Protein AF-A0A524G171-F1 (afdb_monomer_lite)

Radius of gyration: 18.16 Å; chains: 1; bounding box: 44×46×49 Å

Foldseek 3Di:
DKWWAFPPGWTKDFQAAEPDVVLVCLFAVRTDDMDDPDDLVVVVVVQCVPQPDQVRDLDHSVRSVCCNPDLDGMDTSDPDDPVPLNGQQVLVVQLQVCLQVVPLVSVLVQADQFAWEAEQVRDIDTGSVRVSVVSVVVCVVFVRKHDRFPHWYRDPSKIKTWDFIPGPPDVVRGTTKMWIFHDDPSHTNYIYIHDPDPVVCVVRVNDDPPPD

Structure (mmCIF, N/CA/C/O backbone):
data_AF-A0A524G171-F1
#
_entry.id   AF-A0A524G171-F1
#
loop_
_atom_site.group_PDB
_atom_site.id
_atom_site.type_symbol
_atom_site.label_atom_id
_atom_site.label_alt_id
_atom_site.label_comp_id
_atom_site.label_asym_id
_atom_site.label_entity_id
_atom_site.label_seq_id
_atom_site.pdbx_PDB_ins_code
_atom_site.Cartn_x
_atom_site.Cartn_y
_atom_site.Cartn_z
_atom_site.occupancy
_atom_site.B_iso_or_equiv
_atom_site.auth_seq_id
_atom_site.auth_comp_id
_atom_site.auth_asym_id
_atom_site.auth_atom_id
_atom_site.pdbx_PDB_model_num
ATOM 1 N N . MET A 1 1 ? -8.246 9.822 7.413 1.00 92.62 1 MET A N 1
ATOM 2 C CA . MET A 1 1 ? -8.083 8.448 7.932 1.00 92.62 1 MET A CA 1
ATOM 3 C C . MET A 1 1 ? -9.450 7.795 8.030 1.00 92.62 1 MET A C 1
ATOM 5 O O . MET A 1 1 ? -10.415 8.492 8.316 1.00 92.62 1 MET A O 1
ATOM 9 N N . TYR A 1 2 ? -9.543 6.499 7.752 1.00 95.88 2 TYR A N 1
ATOM 10 C CA . TYR A 1 2 ? -10.769 5.715 7.877 1.00 95.88 2 TYR A CA 1
ATOM 11 C C . TYR A 1 2 ? -10.734 4.850 9.133 1.00 95.88 2 TYR A C 1
ATOM 13 O O . TYR A 1 2 ? -9.698 4.256 9.432 1.00 95.88 2 TYR A O 1
ATOM 21 N N . VAL A 1 3 ? -11.877 4.746 9.812 1.00 96.06 3 VAL A N 1
ATOM 22 C CA . VAL A 1 3 ? -12.145 3.715 10.823 1.00 96.06 3 VAL A CA 1
ATOM 23 C C . VAL A 1 3 ? -12.973 2.633 10.144 1.00 96.06 3 VAL A C 1
ATOM 25 O O . VAL A 1 3 ? -14.106 2.895 9.741 1.00 96.06 3 VAL A O 1
ATOM 28 N N . ILE A 1 4 ? -12.408 1.444 9.959 1.00 95.00 4 ILE A N 1
ATOM 29 C CA . ILE A 1 4 ? -13.021 0.351 9.200 1.00 95.00 4 ILE A CA 1
ATOM 30 C C . ILE A 1 4 ? -13.401 -0.767 10.164 1.00 95.00 4 ILE A C 1
ATOM 32 O O . ILE A 1 4 ? -12.548 -1.316 10.856 1.00 95.00 4 ILE A O 1
ATOM 36 N N . TYR A 1 5 ? -14.679 -1.131 10.160 1.00 93.44 5 TYR A N 1
ATOM 37 C CA . TYR A 1 5 ? -15.214 -2.246 10.928 1.00 93.44 5 TYR A CA 1
ATOM 38 C C . TYR A 1 5 ? -15.320 -3.485 10.046 1.00 93.44 5 TYR A C 1
ATOM 40 O O . TYR A 1 5 ? -15.919 -3.457 8.962 1.00 93.44 5 TYR A O 1
ATOM 48 N N . LEU A 1 6 ? -14.759 -4.590 10.532 1.00 91.75 6 LEU A N 1
ATOM 49 C CA . LEU A 1 6 ? -14.754 -5.877 9.851 1.00 91.75 6 LEU A CA 1
ATOM 50 C C . LEU A 1 6 ? -15.637 -6.899 10.579 1.00 91.75 6 LEU A C 1
ATOM 52 O O . LEU A 1 6 ? -15.843 -6.842 11.795 1.00 91.75 6 LEU A O 1
ATOM 56 N N . ARG A 1 7 ? -16.132 -7.901 9.841 1.00 88.81 7 ARG A N 1
ATOM 57 C CA . ARG A 1 7 ? -16.851 -9.036 10.439 1.00 88.81 7 ARG A CA 1
ATOM 58 C C . ARG A 1 7 ? -15.943 -9.751 11.429 1.00 88.81 7 ARG A C 1
ATOM 60 O O . ARG A 1 7 ? -14.824 -10.123 11.078 1.00 88.81 7 ARG A O 1
ATOM 67 N N . GLY A 1 8 ? -16.472 -9.980 12.629 1.00 82.88 8 GLY A N 1
ATOM 68 C CA . GLY A 1 8 ? -15.730 -10.534 13.764 1.00 82.88 8 GLY A CA 1
ATOM 69 C C . GLY A 1 8 ? -15.419 -9.511 14.858 1.00 82.88 8 GLY A C 1
ATOM 70 O O . GLY A 1 8 ? -14.959 -9.918 15.915 1.00 82.88 8 GLY A O 1
ATOM 71 N N . GLY A 1 9 ? -15.721 -8.224 14.636 1.00 82.75 9 GLY A N 1
ATOM 72 C CA . GLY A 1 9 ? -15.550 -7.161 15.634 1.00 82.75 9 GLY A CA 1
ATOM 73 C C . GLY A 1 9 ? -14.219 -6.414 15.541 1.00 82.75 9 GLY A C 1
ATOM 74 O O . GLY A 1 9 ? -14.030 -5.455 16.279 1.00 82.75 9 GLY A O 1
ATOM 75 N N . SER A 1 10 ? -13.328 -6.812 14.628 1.00 86.69 10 SER A N 1
ATOM 76 C CA . SER A 1 10 ? -12.041 -6.146 14.427 1.00 86.69 10 SER A CA 1
ATOM 77 C C . SER A 1 10 ? -12.197 -4.753 13.824 1.00 86.69 10 SER A C 1
ATOM 79 O O . SER A 1 10 ? -13.015 -4.538 12.919 1.00 86.69 10 SER A O 1
ATOM 81 N N . ILE A 1 11 ? -11.344 -3.837 14.279 1.00 90.69 11 ILE A N 1
ATOM 82 C CA . ILE A 1 11 ? -11.269 -2.456 13.793 1.00 90.69 11 ILE A CA 1
ATOM 83 C C . ILE A 1 11 ? -9.909 -2.221 13.140 1.00 90.69 11 ILE A C 1
ATOM 85 O O . ILE A 1 11 ? -8.870 -2.634 13.658 1.00 90.69 11 ILE A O 1
ATOM 89 N N . VAL A 1 12 ? -9.912 -1.540 11.995 1.00 92.12 12 VAL A N 1
ATOM 90 C CA . VAL A 1 12 ? -8.702 -1.124 11.280 1.00 92.12 12 VAL A CA 1
ATOM 91 C C . VAL A 1 12 ? -8.712 0.385 11.107 1.00 92.12 12 VAL A C 1
ATOM 93 O O . VAL A 1 12 ? -9.712 0.955 10.669 1.00 92.12 12 VAL A O 1
ATOM 96 N N . LEU A 1 13 ? -7.587 1.031 11.411 1.00 93.69 13 LEU A N 1
ATOM 97 C CA . LEU A 1 13 ? -7.360 2.422 11.038 1.00 93.69 13 LEU A CA 1
ATOM 98 C C . LEU A 1 13 ? -6.527 2.460 9.761 1.00 93.69 13 LEU A C 1
ATOM 100 O O . LEU A 1 13 ? -5.443 1.884 9.702 1.00 93.69 13 LEU A O 1
ATOM 104 N N . SER A 1 14 ? -7.034 3.127 8.727 1.00 94.12 14 SER A N 1
ATOM 105 C CA . SER A 1 14 ? -6.392 3.149 7.410 1.00 94.12 14 SER A CA 1
ATOM 106 C C . SER A 1 14 ? -6.205 4.571 6.888 1.00 94.12 14 SER A C 1
ATOM 108 O O . SER A 1 14 ? -7.134 5.384 6.864 1.00 94.12 14 SER A O 1
ATOM 110 N N . LYS A 1 15 ? -4.984 4.877 6.445 1.00 94.38 15 LYS A N 1
ATOM 111 C CA . LYS A 1 15 ? -4.639 6.066 5.652 1.00 94.38 15 LYS A CA 1
ATOM 112 C C . LYS A 1 15 ? -4.597 5.765 4.152 1.00 94.38 15 LYS A C 1
ATOM 114 O O . LYS A 1 15 ? -4.340 6.681 3.372 1.00 94.38 15 LYS A O 1
ATOM 119 N N . VAL A 1 16 ? -4.881 4.523 3.745 1.00 94.94 16 VAL A N 1
ATOM 120 C CA . VAL A 1 16 ? -5.131 4.192 2.338 1.00 94.94 16 VAL A CA 1
ATOM 121 C C . VAL A 1 16 ? -6.297 5.041 1.844 1.00 94.94 16 VAL A C 1
ATOM 123 O O . VAL A 1 16 ? -7.301 5.226 2.539 1.00 94.94 16 VAL A O 1
ATOM 126 N N . ARG A 1 17 ? -6.153 5.591 0.642 1.00 94.44 17 ARG A N 1
ATOM 127 C CA . ARG A 1 17 ? -7.226 6.347 0.003 1.00 94.44 17 ARG A CA 1
ATOM 128 C C . ARG A 1 17 ? -8.124 5.393 -0.767 1.00 94.44 17 ARG A C 1
ATOM 130 O O . ARG A 1 17 ? -7.675 4.682 -1.661 1.00 94.44 17 ARG A O 1
ATOM 137 N N . TYR A 1 18 ? -9.398 5.418 -0.417 1.00 94.25 18 TYR A N 1
ATOM 138 C CA . TYR A 1 18 ? -10.455 4.685 -1.096 1.00 94.25 18 TYR A CA 1
ATOM 139 C C . TYR A 1 18 ? -11.331 5.686 -1.836 1.00 94.25 18 TYR A C 1
ATOM 141 O O . TYR A 1 18 ? -11.636 6.749 -1.288 1.00 94.25 18 TYR A O 1
ATOM 149 N N . ILE A 1 19 ? -11.703 5.361 -3.074 1.00 90.50 19 ILE A N 1
ATOM 150 C CA . ILE A 1 19 ? -12.591 6.209 -3.880 1.00 90.50 19 ILE A CA 1
ATOM 151 C C . ILE A 1 19 ? -14.041 6.155 -3.378 1.00 90.50 19 ILE A C 1
ATOM 153 O O . ILE A 1 19 ? -14.750 7.155 -3.417 1.00 90.50 19 ILE A O 1
ATOM 157 N N . ASP A 1 20 ? -14.454 5.000 -2.863 1.00 92.88 20 ASP A N 1
ATOM 158 C CA . ASP A 1 20 ? -15.767 4.728 -2.295 1.00 92.88 20 ASP A CA 1
ATOM 159 C C . ASP A 1 20 ? -15.691 3.535 -1.321 1.00 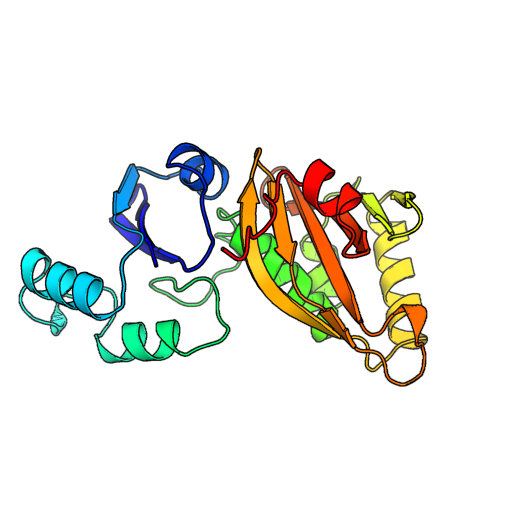92.88 20 ASP A C 1
ATOM 161 O O . ASP A 1 20 ? -14.618 2.992 -1.035 1.00 92.88 20 ASP A O 1
ATOM 165 N N . TRP A 1 21 ? -16.838 3.129 -0.776 1.00 94.38 21 TRP A N 1
ATOM 166 C CA . TRP A 1 21 ? -16.911 1.994 0.143 1.00 94.38 21 TRP A CA 1
ATOM 167 C C . TRP A 1 21 ? -16.656 0.652 -0.560 1.00 94.38 21 TRP A C 1
ATOM 169 O O . TRP A 1 21 ? -16.178 -0.284 0.083 1.00 94.38 21 TRP A O 1
ATOM 179 N N . GLN A 1 22 ? -16.923 0.545 -1.867 1.00 94.06 22 GLN A N 1
ATOM 180 C CA . GLN A 1 22 ? -16.626 -0.658 -2.643 1.00 94.06 22 GLN A CA 1
ATOM 181 C C . GLN A 1 22 ? -15.118 -0.894 -2.720 1.00 94.06 22 GLN A C 1
ATOM 183 O O . GLN A 1 22 ? -14.679 -2.027 -2.556 1.00 94.06 22 GLN A O 1
ATOM 188 N N . ALA A 1 23 ? -14.312 0.159 -2.857 1.00 94.06 23 ALA A N 1
ATOM 189 C CA . ALA A 1 23 ? -12.858 0.038 -2.794 1.00 94.06 23 ALA A CA 1
ATOM 190 C C . ALA A 1 23 ? -12.360 -0.451 -1.419 1.00 94.06 23 ALA A C 1
ATOM 192 O O . ALA A 1 23 ? -11.356 -1.160 -1.346 1.00 94.06 23 ALA A O 1
ATOM 193 N N . ILE A 1 24 ? -13.057 -0.116 -0.325 1.00 94.75 24 ILE A N 1
ATOM 194 C CA . ILE A 1 24 ? -12.752 -0.674 1.004 1.00 94.75 24 ILE A CA 1
ATOM 195 C C . ILE A 1 24 ? -13.096 -2.163 1.038 1.00 94.75 24 ILE A C 1
ATOM 197 O O . ILE A 1 24 ? -12.319 -2.957 1.559 1.00 94.75 24 ILE A O 1
ATOM 201 N N . GLN A 1 25 ? -14.233 -2.557 0.464 1.00 92.44 25 GLN A N 1
ATOM 202 C CA . GLN A 1 25 ? -14.619 -3.964 0.362 1.00 92.44 25 GLN A CA 1
ATOM 203 C C . GLN A 1 25 ? -13.660 -4.773 -0.527 1.00 92.44 25 GLN A C 1
ATOM 205 O O . GLN A 1 25 ? -13.363 -5.924 -0.212 1.00 92.44 25 GLN A O 1
ATOM 210 N N . ASP A 1 26 ? -13.152 -4.175 -1.604 1.00 91.62 26 ASP A N 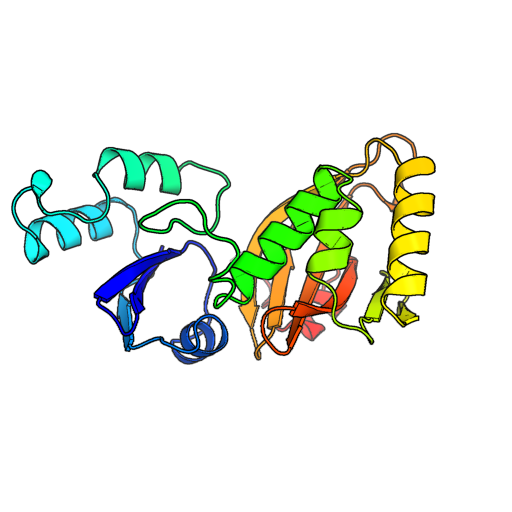1
ATOM 211 C CA . ASP A 1 26 ? -12.141 -4.782 -2.470 1.00 91.62 26 ASP A CA 1
ATOM 212 C C . ASP A 1 26 ? -10.838 -5.053 -1.724 1.00 91.62 26 ASP A C 1
ATOM 214 O O . ASP A 1 26 ? -10.148 -6.027 -2.034 1.00 91.62 26 ASP A O 1
ATOM 218 N N . ASP A 1 27 ? -10.476 -4.167 -0.796 1.00 92.69 27 ASP A N 1
ATOM 219 C CA . ASP A 1 27 ? -9.307 -4.320 0.057 1.00 92.69 27 ASP A CA 1
ATOM 220 C C . ASP A 1 27 ? -9.571 -5.345 1.158 1.00 92.69 27 ASP A C 1
ATOM 222 O O . ASP A 1 27 ? -8.772 -6.251 1.337 1.00 92.69 27 ASP A O 1
ATOM 226 N N . TYR A 1 28 ? -10.714 -5.256 1.841 1.00 91.25 28 TYR A N 1
ATOM 227 C CA . TYR A 1 28 ? -11.103 -6.126 2.947 1.00 91.25 28 TYR A CA 1
ATOM 228 C C . TYR A 1 28 ? -12.353 -6.945 2.605 1.00 91.25 28 TYR A C 1
ATOM 230 O O . TYR A 1 28 ? -13.485 -6.500 2.797 1.00 91.25 28 TYR A O 1
ATOM 238 N N . ASN A 1 29 ? -12.167 -8.215 2.234 1.00 87.88 29 ASN A N 1
ATOM 239 C CA . ASN A 1 29 ? -13.276 -9.124 1.897 1.00 87.88 29 ASN A CA 1
ATOM 240 C C . ASN A 1 29 ? -14.340 -9.279 3.008 1.00 87.88 29 ASN A C 1
ATOM 242 O O . ASN A 1 29 ? -15.477 -9.665 2.740 1.00 87.88 29 ASN A O 1
ATOM 246 N N . ASN A 1 30 ? -13.980 -9.025 4.270 1.00 89.12 30 ASN A N 1
ATOM 247 C CA . ASN A 1 30 ? -14.870 -9.086 5.431 1.00 89.12 30 ASN A CA 1
ATOM 248 C C . ASN A 1 30 ? -15.344 -7.704 5.917 1.00 89.12 30 ASN A C 1
ATOM 250 O O . ASN A 1 30 ? -15.761 -7.588 7.070 1.00 89.12 30 ASN A O 1
ATOM 254 N N . TYR A 1 31 ? -15.293 -6.682 5.065 1.00 93.56 31 TYR A N 1
ATOM 255 C CA . TYR A 1 31 ? -15.821 -5.345 5.330 1.00 93.56 31 TYR A CA 1
ATOM 256 C C . TYR A 1 31 ? -17.286 -5.363 5.812 1.00 93.56 31 TYR A C 1
ATOM 258 O O . TYR A 1 31 ? -18.115 -6.127 5.306 1.00 93.56 31 TYR A O 1
ATOM 266 N N . MET A 1 32 ? -17.604 -4.524 6.805 1.00 94.88 32 MET A N 1
ATOM 267 C CA . MET A 1 32 ? -18.977 -4.281 7.274 1.00 94.88 32 MET A CA 1
ATOM 268 C C . MET A 1 32 ? -19.412 -2.835 7.075 1.00 94.88 32 MET A C 1
ATOM 270 O O . MET A 1 32 ? -20.475 -2.588 6.515 1.00 94.88 32 MET A O 1
ATOM 274 N N . THR A 1 33 ? -18.629 -1.897 7.602 1.00 96.38 33 THR A N 1
ATOM 275 C CA . THR A 1 33 ? -18.894 -0.462 7.513 1.00 96.38 33 THR A CA 1
ATOM 276 C C . THR A 1 33 ? -17.603 0.308 7.761 1.00 96.38 33 THR A C 1
ATOM 278 O O . THR A 1 33 ? -16.617 -0.241 8.259 1.00 96.38 33 THR A O 1
ATOM 281 N N . SER A 1 34 ? -17.599 1.586 7.417 1.00 96.44 34 SER A N 1
ATOM 282 C CA . SER A 1 34 ? -16.482 2.485 7.671 1.00 96.44 34 SER A CA 1
ATOM 283 C C . SER A 1 34 ? -16.966 3.896 7.929 1.00 96.44 34 SER A C 1
ATOM 285 O O . SER A 1 34 ? -17.988 4.317 7.389 1.00 96.44 34 SER A O 1
ATOM 287 N N . PHE A 1 35 ? -16.161 4.643 8.669 1.00 95.81 35 PHE A N 1
ATOM 288 C CA . PHE A 1 35 ? -16.345 6.067 8.882 1.00 95.81 35 PHE A CA 1
ATOM 289 C C . PHE A 1 35 ? -15.120 6.854 8.418 1.00 95.81 35 PHE A C 1
ATOM 291 O O . PHE A 1 35 ? -14.001 6.329 8.410 1.00 95.81 35 PHE A O 1
ATOM 298 N N . GLY A 1 36 ? -15.340 8.111 8.033 1.00 93.56 36 GLY A N 1
ATOM 299 C CA . GLY A 1 36 ? -14.323 8.984 7.456 1.00 93.56 36 GLY A CA 1
ATOM 300 C C . GLY A 1 36 ? -14.457 9.186 5.938 1.00 93.56 36 GLY A C 1
ATOM 301 O O . GLY A 1 36 ? -15.471 8.802 5.353 1.00 93.56 36 GLY A O 1
ATOM 302 N N . PRO A 1 37 ? -13.451 9.807 5.297 1.00 93.56 37 PRO A N 1
ATOM 303 C CA . PRO A 1 37 ? -12.144 10.124 5.864 1.00 93.56 37 PRO A CA 1
ATOM 304 C C . PRO A 1 37 ? -12.221 11.275 6.875 1.00 93.56 37 PRO A C 1
ATOM 306 O O . PRO A 1 37 ? -12.790 12.322 6.593 1.00 93.56 37 PRO A O 1
ATOM 309 N N . TRP A 1 38 ? -11.608 11.078 8.038 1.00 95.81 38 TRP A N 1
ATOM 310 C CA . TRP A 1 38 ? -11.576 12.041 9.140 1.00 95.81 38 TRP A CA 1
ATOM 311 C C . TRP A 1 38 ? -10.150 12.429 9.522 1.00 95.81 38 TRP A C 1
ATOM 313 O O . TRP A 1 38 ? -9.195 11.700 9.206 1.00 95.81 38 TRP A O 1
ATOM 323 N N . ASP A 1 39 ? -10.005 13.578 10.177 1.00 95.88 39 ASP A N 1
ATOM 324 C CA . ASP A 1 39 ? -8.755 13.952 10.829 1.00 95.88 39 ASP A CA 1
ATOM 325 C C . ASP A 1 39 ? -8.603 13.258 12.197 1.00 95.88 39 ASP A C 1
ATOM 327 O O . ASP A 1 39 ? -9.425 12.434 12.607 1.00 95.88 39 ASP A O 1
ATOM 331 N N . VAL A 1 40 ? -7.489 13.524 12.885 1.00 95.81 40 VAL A N 1
ATOM 332 C CA . VAL A 1 40 ? -7.212 12.902 14.186 1.00 95.81 40 VAL A CA 1
ATOM 333 C C . VAL A 1 40 ? -8.184 13.368 15.275 1.00 95.81 40 VAL A C 1
ATOM 335 O O . VAL A 1 40 ? -8.496 12.585 16.162 1.00 95.81 40 VAL A O 1
ATOM 338 N N . GLY A 1 41 ? -8.665 14.613 15.227 1.00 96.75 41 GLY A N 1
ATOM 339 C CA . GLY A 1 41 ? -9.585 15.160 16.222 1.00 96.75 41 GLY A CA 1
ATOM 340 C C . GLY A 1 41 ? -10.957 14.503 16.134 1.00 96.75 41 GLY A C 1
ATOM 341 O O . GLY A 1 41 ? -11.464 14.016 17.142 1.00 96.75 41 GLY A O 1
ATOM 342 N N . ASP A 1 42 ? -11.494 14.404 14.920 1.00 97.12 42 ASP A N 1
ATOM 343 C CA . ASP A 1 42 ? -12.774 13.745 14.642 1.00 97.12 42 ASP A CA 1
ATOM 344 C C . ASP A 1 42 ? -12.770 12.270 15.081 1.00 97.12 42 ASP A C 1
ATOM 346 O O . ASP A 1 42 ? -13.732 11.783 15.676 1.00 97.12 42 ASP A O 1
ATOM 350 N N . ILE A 1 43 ? -11.667 11.548 14.844 1.00 95.44 43 ILE A N 1
ATOM 351 C CA . ILE A 1 43 ? -11.548 10.137 15.247 1.00 95.44 43 ILE A CA 1
ATOM 352 C C . ILE A 1 43 ? -11.480 9.991 16.764 1.00 95.44 43 ILE A C 1
ATOM 354 O O . ILE A 1 43 ? -12.120 9.097 17.309 1.00 95.44 43 ILE A O 1
ATOM 358 N N . LEU A 1 44 ? -10.739 10.858 17.454 1.00 96.62 44 LEU A N 1
ATOM 359 C CA . LEU A 1 44 ? -10.680 10.815 18.915 1.00 96.62 44 LEU A CA 1
ATOM 360 C C . LEU A 1 44 ? -12.045 11.134 19.535 1.00 96.62 44 LEU A C 1
ATOM 362 O O . LEU A 1 44 ? -12.483 10.395 20.410 1.00 96.62 44 LEU A O 1
ATOM 366 N N . SER A 1 45 ? -12.752 12.144 19.015 1.00 96.94 45 SER A N 1
ATOM 367 C CA . SER A 1 45 ? -14.124 12.454 19.440 1.00 96.94 45 SER A CA 1
ATOM 368 C C . SER A 1 45 ? -15.063 11.266 19.222 1.00 96.94 45 SER A C 1
ATOM 370 O O . SER A 1 45 ? -15.848 10.933 20.103 1.00 96.94 45 SER A O 1
ATOM 372 N N . TYR A 1 46 ? -14.961 10.586 18.075 1.00 96.00 46 TYR A N 1
ATOM 373 C CA . TYR A 1 46 ? -15.753 9.388 17.798 1.00 96.00 46 TYR A CA 1
ATOM 374 C C . TYR A 1 46 ? -15.470 8.254 18.797 1.00 96.00 46 TYR A C 1
ATOM 376 O O . TYR A 1 46 ? -16.405 7.618 19.281 1.00 96.00 46 TYR A O 1
ATOM 384 N N . PHE A 1 47 ? -14.200 7.999 19.129 1.00 95.12 47 PHE A N 1
ATOM 385 C CA . PHE A 1 47 ? -13.840 6.954 20.091 1.00 95.12 47 PHE A CA 1
ATOM 386 C C . PHE A 1 47 ? -14.297 7.300 21.522 1.00 95.12 47 PHE A C 1
ATOM 388 O O . PHE A 1 47 ? -14.800 6.419 22.220 1.00 95.12 47 PHE A O 1
ATOM 395 N N . GLU A 1 48 ? -14.197 8.567 21.940 1.00 96.12 48 GLU A N 1
ATOM 396 C CA . GLU A 1 48 ? -14.754 9.061 23.212 1.00 96.12 48 GLU A CA 1
ATOM 397 C C . GLU A 1 48 ? -16.272 8.847 23.277 1.00 96.12 48 GLU A C 1
ATOM 399 O O . GLU A 1 48 ? -16.797 8.349 24.276 1.00 96.12 48 GLU A O 1
ATOM 404 N N . ASP A 1 49 ? -16.989 9.154 22.197 1.00 96.25 49 ASP A N 1
ATOM 405 C CA . ASP A 1 49 ? -18.441 9.009 22.151 1.00 96.25 49 ASP A CA 1
ATOM 406 C C . ASP A 1 49 ? -18.896 7.543 22.127 1.00 96.25 49 ASP A C 1
ATOM 408 O O . ASP A 1 49 ? -19.843 7.194 22.841 1.00 96.25 49 ASP A O 1
ATOM 412 N N . GLU A 1 50 ? -18.238 6.682 21.352 1.00 94.75 50 GLU A N 1
ATOM 413 C CA . GLU A 1 50 ? -18.634 5.278 21.178 1.00 94.75 50 GLU A CA 1
ATOM 414 C C . GLU A 1 50 ? -18.229 4.408 22.379 1.00 94.75 50 GLU A C 1
ATOM 416 O O . GLU A 1 50 ? -19.037 3.638 22.900 1.00 94.75 50 GLU A O 1
ATOM 421 N N . TYR A 1 51 ? -16.991 4.551 22.861 1.00 92.62 51 TYR A N 1
ATOM 422 C CA . TYR A 1 51 ? -16.399 3.647 23.855 1.00 92.62 51 TYR A CA 1
ATOM 423 C C . TYR A 1 51 ? -16.346 4.236 25.273 1.00 92.62 51 TYR A C 1
ATOM 425 O O . TYR A 1 51 ? -16.167 3.496 26.246 1.00 92.62 51 TYR A O 1
ATOM 433 N N . LYS A 1 52 ? -16.582 5.547 25.414 1.00 92.94 52 LYS A N 1
ATOM 434 C CA . LYS A 1 52 ? -16.526 6.307 26.673 1.00 92.94 52 LYS A CA 1
ATOM 435 C C . LYS A 1 52 ? -15.110 6.397 27.238 1.00 92.94 52 LYS A C 1
ATOM 437 O O . LYS A 1 52 ? -14.366 7.304 26.886 1.00 92.94 52 LYS A O 1
ATOM 442 N N . GLU A 1 53 ? -14.726 5.468 28.102 1.00 93.25 53 GLU A N 1
ATOM 443 C CA . GLU A 1 53 ? -13.442 5.500 28.809 1.00 93.25 53 GLU A CA 1
ATOM 444 C C . GLU A 1 53 ? -12.310 4.963 27.925 1.00 93.25 53 GLU A C 1
ATOM 446 O O . GLU A 1 53 ? -12.446 3.887 27.360 1.00 93.25 53 GLU A O 1
ATOM 451 N N . GLU A 1 54 ? -11.146 5.619 27.870 1.00 92.50 54 GLU A N 1
ATOM 452 C CA . GLU A 1 54 ? -10.033 5.190 26.993 1.00 92.50 54 GLU A CA 1
ATOM 453 C C . GLU A 1 54 ? -9.592 3.731 27.225 1.00 92.50 54 GLU A C 1
ATOM 455 O O . GLU A 1 54 ? -9.180 3.035 26.302 1.00 92.50 54 GLU A O 1
ATOM 460 N N . SER A 1 55 ? -9.740 3.220 28.451 1.00 92.44 55 SER A N 1
ATOM 461 C CA . SER A 1 55 ? -9.437 1.820 28.787 1.00 92.44 55 SER A CA 1
ATOM 462 C C . SER A 1 55 ? -10.263 0.773 28.023 1.00 92.44 55 SER A C 1
ATOM 464 O O . SER A 1 55 ? -9.891 -0.400 28.020 1.00 92.44 55 SER A O 1
ATOM 466 N N . THR A 1 56 ? -11.379 1.168 27.403 1.00 91.56 56 THR A N 1
ATOM 467 C CA . THR A 1 56 ? -12.230 0.295 26.579 1.00 91.56 56 THR A CA 1
ATOM 468 C C . THR A 1 56 ? -11.933 0.430 25.085 1.00 91.56 56 THR A C 1
ATOM 470 O O . THR A 1 56 ? -12.495 -0.318 24.283 1.00 91.56 56 THR A O 1
ATOM 473 N N . TRP A 1 57 ? -11.067 1.369 24.692 1.00 92.56 57 TRP A N 1
ATOM 474 C CA . TRP A 1 57 ? -10.740 1.609 23.293 1.00 92.56 57 TRP A CA 1
ATOM 475 C C . TRP A 1 57 ? -9.849 0.495 22.750 1.00 92.56 57 TRP A C 1
ATOM 477 O O . TRP A 1 57 ? -8.946 0.003 23.427 1.00 92.56 57 TRP A O 1
ATOM 487 N N . VAL A 1 58 ? -10.053 0.148 21.478 1.00 89.94 58 VAL A N 1
ATOM 488 C CA . VAL A 1 58 ? -9.181 -0.798 20.757 1.00 89.94 58 VAL A CA 1
ATOM 489 C C . VAL A 1 58 ? -7.790 -0.203 20.496 1.00 89.94 58 VAL A C 1
ATOM 491 O O . VAL A 1 58 ? -6.801 -0.930 20.457 1.00 89.94 58 VAL A O 1
ATOM 494 N N . PHE A 1 59 ? -7.706 1.120 20.353 1.00 91.25 59 PHE A N 1
ATOM 495 C CA . PHE A 1 59 ? -6.459 1.865 20.198 1.00 91.25 59 PHE A CA 1
ATOM 496 C C . PHE A 1 59 ? -6.449 3.013 21.191 1.00 91.25 59 PHE A C 1
ATOM 498 O O . PHE A 1 59 ? -7.438 3.730 21.282 1.00 91.25 59 PHE A O 1
ATOM 505 N N . THR A 1 60 ? -5.341 3.238 21.889 1.00 93.69 60 THR A N 1
ATOM 506 C CA . THR A 1 60 ? -5.214 4.425 22.741 1.00 93.69 60 THR A CA 1
ATOM 507 C C . THR A 1 60 ? -5.124 5.689 21.892 1.00 93.69 60 THR A C 1
ATOM 509 O O . THR A 1 60 ? -4.651 5.669 20.750 1.00 93.69 60 THR A O 1
ATOM 512 N N . SER A 1 61 ? -5.502 6.828 22.466 1.00 95.44 61 SER A N 1
ATOM 513 C CA . SER A 1 61 ? -5.344 8.138 21.832 1.00 95.44 61 SER A CA 1
ATOM 514 C C . SER A 1 61 ? -3.893 8.394 21.397 1.00 95.44 61 SER A C 1
ATOM 516 O O . SER A 1 61 ? -3.648 8.930 20.313 1.00 95.44 61 SER A O 1
ATOM 518 N N . GLY A 1 62 ? -2.921 7.945 22.200 1.00 94.44 62 GLY A N 1
ATOM 519 C CA . GLY A 1 62 ? -1.496 7.993 21.876 1.00 94.44 62 GLY A CA 1
ATOM 520 C C . GLY A 1 62 ? -1.145 7.183 20.627 1.00 94.44 62 GLY A C 1
ATOM 521 O O . GLY A 1 62 ? -0.491 7.711 19.731 1.00 94.44 62 GLY A O 1
ATOM 522 N N . GLN A 1 63 ? -1.629 5.940 20.517 1.00 93.12 63 GLN A N 1
ATOM 523 C CA . GLN A 1 63 ? -1.403 5.097 19.335 1.00 93.12 63 GLN A CA 1
ATOM 524 C C . GLN A 1 63 ? -1.990 5.723 18.065 1.00 93.12 63 GLN A C 1
ATOM 526 O O . GLN A 1 63 ? -1.325 5.736 17.030 1.00 93.12 63 GLN A O 1
ATOM 531 N N . ILE A 1 64 ? -3.201 6.282 18.148 1.00 94.56 64 ILE A N 1
ATOM 532 C CA . ILE A 1 64 ? -3.866 6.942 17.016 1.00 94.56 64 ILE A CA 1
ATOM 533 C C . ILE A 1 64 ? -3.053 8.157 16.550 1.00 94.56 64 ILE A C 1
ATOM 535 O O . ILE A 1 64 ? -2.817 8.319 15.351 1.00 94.56 64 ILE A O 1
ATOM 539 N N . ARG A 1 65 ? -2.576 8.995 17.481 1.00 95.44 65 ARG A N 1
ATOM 540 C CA . ARG A 1 65 ? -1.739 10.164 17.159 1.00 95.44 65 ARG A CA 1
ATOM 541 C C . ARG A 1 65 ? -0.413 9.754 16.525 1.00 95.44 65 ARG A C 1
ATOM 543 O O . ARG A 1 65 ? -0.083 10.246 15.451 1.00 95.44 65 ARG A O 1
ATOM 550 N N . THR A 1 66 ? 0.294 8.799 17.131 1.00 93.81 66 THR A N 1
ATOM 551 C CA . THR A 1 66 ? 1.549 8.274 16.577 1.00 93.81 66 THR A CA 1
ATOM 552 C C . THR A 1 66 ? 1.343 7.693 15.180 1.00 93.81 66 THR A C 1
ATOM 554 O O . THR A 1 66 ? 2.135 7.962 14.281 1.00 93.81 66 THR A O 1
ATOM 557 N N . PHE A 1 67 ? 0.259 6.948 14.953 1.00 93.38 67 PHE A N 1
ATOM 558 C CA . PHE A 1 67 ? -0.060 6.421 13.629 1.00 93.38 67 PHE A CA 1
ATOM 559 C C . PHE A 1 67 ? -0.313 7.531 12.604 1.00 93.38 67 PHE A C 1
ATOM 561 O O . PHE A 1 67 ? 0.207 7.466 11.486 1.00 93.38 67 PHE A O 1
ATOM 568 N N . MET A 1 68 ? -1.058 8.572 12.978 1.00 92.69 68 MET A N 1
ATOM 569 C CA . MET A 1 68 ? -1.336 9.706 12.096 1.00 92.69 68 MET A CA 1
ATOM 570 C C . MET A 1 68 ? -0.072 10.448 11.661 1.00 92.69 68 MET A C 1
ATOM 572 O O . MET A 1 68 ? 0.017 10.848 10.502 1.00 92.69 68 MET A O 1
ATOM 576 N N . GLU A 1 69 ? 0.911 10.567 12.549 1.00 92.50 69 GLU A N 1
ATOM 577 C CA . GLU A 1 69 ? 2.199 11.220 12.280 1.00 92.50 69 GLU A CA 1
ATOM 578 C C . GLU A 1 69 ? 3.213 10.299 11.578 1.00 92.50 69 GLU A C 1
ATOM 580 O O . GLU A 1 69 ? 4.162 10.776 10.957 1.00 92.50 69 GLU A O 1
ATOM 585 N N . SER A 1 70 ? 3.022 8.980 11.655 1.00 90.94 70 SER A N 1
ATOM 586 C CA . SER A 1 70 ? 3.933 7.994 11.063 1.00 90.94 70 SER A CA 1
ATOM 587 C C . SER A 1 70 ? 3.813 7.878 9.536 1.00 90.94 70 SER A C 1
ATOM 589 O O . SER A 1 70 ? 2.805 8.253 8.935 1.00 90.94 70 SER A O 1
ATOM 591 N N . GLY A 1 71 ? 4.816 7.260 8.906 1.00 86.88 71 GLY A N 1
ATOM 592 C CA . GLY A 1 71 ? 4.750 6.821 7.505 1.00 86.88 71 GLY A CA 1
ATOM 593 C C . GLY A 1 71 ? 3.941 5.535 7.280 1.00 86.88 71 GLY A C 1
ATOM 594 O O . GLY A 1 71 ? 3.745 5.142 6.134 1.00 86.88 71 GLY A O 1
ATOM 595 N N . GLU A 1 72 ? 3.455 4.882 8.342 1.00 89.62 72 GLU A N 1
ATOM 596 C CA . GLU A 1 72 ? 2.632 3.673 8.232 1.00 89.62 72 GLU A CA 1
ATOM 597 C C . GLU A 1 72 ? 1.294 4.000 7.586 1.00 89.62 72 GLU A C 1
ATOM 599 O O . GLU A 1 72 ? 0.704 5.023 7.908 1.00 89.62 72 GLU A O 1
ATOM 604 N N . PHE A 1 73 ? 0.762 3.138 6.724 1.00 90.12 73 PHE A N 1
ATOM 605 C CA . PHE A 1 73 ? -0.532 3.389 6.073 1.00 90.12 73 PHE A CA 1
ATOM 606 C C . PHE A 1 73 ? -1.706 2.695 6.759 1.00 90.12 73 PHE A C 1
ATOM 608 O O . PHE A 1 73 ? -2.850 3.090 6.534 1.00 90.12 73 PHE A O 1
ATOM 615 N N . ILE A 1 74 ? -1.451 1.673 7.576 1.00 90.75 74 ILE A N 1
ATOM 616 C CA . ILE A 1 74 ? -2.487 0.845 8.197 1.00 90.75 74 ILE A CA 1
ATOM 617 C C . ILE A 1 74 ? -2.079 0.526 9.636 1.00 90.75 74 ILE A C 1
ATOM 619 O O . ILE A 1 74 ? -0.938 0.149 9.888 1.00 90.75 74 ILE A O 1
ATOM 623 N N . LEU A 1 75 ? -3.022 0.650 10.569 1.00 87.81 75 LEU A N 1
ATOM 624 C CA . LEU A 1 75 ? -2.872 0.232 11.958 1.00 87.81 75 LEU A CA 1
ATOM 625 C C . LEU A 1 75 ? -3.954 -0.798 12.306 1.00 87.81 75 LEU A C 1
ATOM 627 O O . LEU A 1 75 ? -5.152 -0.549 12.148 1.00 87.81 75 LEU A O 1
ATOM 631 N N . HIS A 1 76 ? -3.506 -1.955 12.795 1.00 83.00 76 HIS A N 1
ATOM 632 C CA . HIS A 1 76 ? -4.346 -3.065 13.243 1.00 83.00 76 HIS A CA 1
ATOM 633 C C . HIS A 1 76 ? -4.269 -3.250 14.761 1.00 83.00 76 HIS A C 1
ATOM 635 O O . HIS A 1 76 ? -3.244 -2.968 15.378 1.00 83.00 76 HIS A O 1
ATOM 641 N N . GLU A 1 77 ? -5.340 -3.797 15.341 1.00 75.75 77 GLU A N 1
ATOM 642 C CA . GLU A 1 77 ? -5.508 -4.065 16.781 1.00 75.75 77 GLU A CA 1
ATOM 643 C C . GLU A 1 77 ? -4.386 -4.906 17.425 1.00 75.75 77 GLU A C 1
ATOM 645 O O . GLU A 1 77 ? -4.098 -4.737 18.604 1.00 75.75 77 GLU A O 1
ATOM 650 N N . ASN A 1 78 ? -3.709 -5.780 16.669 1.00 62.53 78 ASN A N 1
ATOM 651 C CA . ASN A 1 78 ? -2.723 -6.732 17.196 1.00 62.53 78 ASN A CA 1
ATOM 652 C C . ASN A 1 78 ? -1.540 -6.930 16.233 1.00 62.53 78 ASN A C 1
ATOM 654 O O . ASN A 1 78 ? -1.468 -7.977 15.594 1.00 62.53 78 ASN A O 1
ATOM 658 N N . ASN A 1 79 ? -0.632 -5.958 16.078 1.00 48.66 79 ASN A N 1
ATOM 659 C CA . ASN A 1 79 ? 0.503 -6.062 15.140 1.00 48.66 79 ASN A CA 1
ATOM 660 C C . ASN A 1 79 ? 1.164 -7.473 15.123 1.00 48.66 79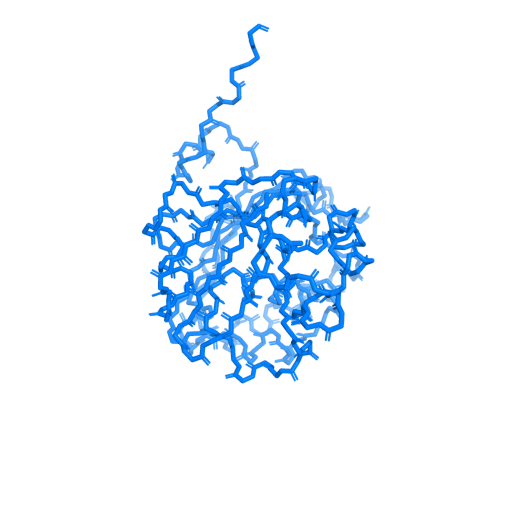 ASN A C 1
ATOM 662 O O . ASN A 1 79 ? 1.922 -7.824 16.025 1.00 48.66 79 ASN A O 1
ATOM 666 N N . LEU A 1 80 ? 0.868 -8.210 14.032 1.00 42.56 80 LEU A N 1
ATOM 667 C CA . LEU A 1 80 ? 1.321 -9.527 13.534 1.00 42.56 80 LEU A CA 1
ATOM 668 C C . LEU A 1 80 ? 0.553 -10.813 13.932 1.00 42.56 80 LEU A C 1
ATOM 670 O O . LEU A 1 80 ? 0.921 -11.538 14.855 1.00 42.56 80 LEU A O 1
ATOM 674 N N . ARG A 1 81 ? -0.280 -11.284 12.988 1.00 41.50 81 ARG A N 1
ATOM 675 C CA . ARG A 1 81 ? 0.125 -12.427 12.144 1.00 41.50 81 ARG A CA 1
ATOM 676 C C . ARG A 1 81 ? -0.086 -12.111 10.658 1.00 41.50 81 ARG A C 1
ATOM 678 O O . ARG A 1 81 ? -1.200 -11.832 10.234 1.00 41.50 81 ARG A O 1
ATOM 685 N N . LEU A 1 82 ? 0.965 -12.289 9.849 1.00 40.66 82 LEU A N 1
ATOM 686 C CA . LEU A 1 82 ? 0.883 -12.355 8.375 1.00 40.66 82 LEU A CA 1
ATOM 687 C C . LEU A 1 82 ? -0.125 -13.409 7.868 1.00 40.66 82 LEU A C 1
ATOM 689 O O . LEU A 1 82 ? -0.465 -13.423 6.690 1.00 40.66 82 LEU A O 1
ATOM 693 N N . THR A 1 83 ? -0.621 -14.300 8.732 1.00 42.69 83 THR A N 1
ATOM 694 C CA . THR A 1 83 ? -1.695 -15.238 8.380 1.00 42.69 83 THR A CA 1
ATOM 695 C C . THR A 1 83 ? -3.032 -14.544 8.087 1.00 42.69 83 THR A C 1
ATOM 697 O O . THR A 1 83 ? -3.926 -15.197 7.561 1.00 42.69 83 THR A O 1
ATOM 700 N N . ASP A 1 84 ? -3.156 -13.241 8.376 1.00 45.75 84 ASP A N 1
ATOM 701 C CA . ASP A 1 84 ? -4.330 -12.404 8.105 1.00 45.75 84 ASP A CA 1
ATOM 702 C C . ASP A 1 84 ? -4.098 -11.360 6.994 1.00 45.75 84 ASP A C 1
ATOM 704 O O . ASP A 1 84 ? -4.692 -10.283 7.036 1.00 45.75 84 ASP A O 1
ATOM 708 N N . LEU A 1 85 ? -3.287 -11.667 5.968 1.00 50.50 85 LEU A N 1
ATOM 709 C CA . LEU A 1 85 ? -3.230 -10.922 4.691 1.00 50.50 85 LEU A CA 1
ATOM 710 C C . LEU A 1 85 ? -4.585 -10.979 3.945 1.00 50.50 85 LEU A C 1
ATOM 712 O O . LEU A 1 85 ? -4.715 -11.541 2.862 1.00 50.50 85 LEU A O 1
ATOM 716 N N . LYS A 1 86 ? -5.635 -10.434 4.562 1.00 63.19 86 LYS A N 1
ATOM 717 C CA . LYS A 1 86 ? -6.957 -10.218 3.973 1.00 63.19 86 LYS A CA 1
ATOM 718 C C . LYS A 1 86 ? -7.031 -8.863 3.289 1.00 63.19 86 LYS A C 1
ATOM 720 O O . LYS A 1 86 ? -7.856 -8.731 2.399 1.00 63.19 86 LYS A O 1
ATOM 725 N N . SER A 1 87 ? -6.179 -7.912 3.693 1.00 86.31 87 SER A N 1
ATOM 726 C CA . SER A 1 87 ? -6.021 -6.628 3.012 1.00 86.31 87 SER A CA 1
ATOM 727 C C . SER A 1 87 ? -5.080 -6.751 1.823 1.00 86.31 87 SER A C 1
ATOM 729 O O . SER A 1 87 ? -3.917 -7.151 1.957 1.00 86.31 87 SER A O 1
ATOM 731 N N . LYS A 1 88 ? -5.570 -6.337 0.659 1.00 92.50 88 LYS A N 1
ATOM 732 C CA . LYS A 1 88 ? -4.758 -6.148 -0.541 1.00 92.50 88 LYS A CA 1
ATOM 733 C C . LYS A 1 88 ? -3.678 -5.089 -0.322 1.00 92.50 88 LYS A C 1
ATOM 735 O O . LYS A 1 88 ? -2.509 -5.352 -0.608 1.00 92.50 88 LYS A O 1
ATOM 740 N N . SER A 1 89 ? -4.042 -3.941 0.249 1.00 93.62 89 SER A N 1
ATOM 741 C CA . SER A 1 89 ? -3.118 -2.835 0.528 1.00 93.62 89 SER A CA 1
ATOM 742 C C . SER A 1 89 ? -2.002 -3.248 1.485 1.00 93.62 89 SER A C 1
ATOM 744 O O . SER A 1 89 ? -0.831 -3.017 1.192 1.00 93.62 89 SER A O 1
ATOM 746 N N . ALA A 1 90 ? -2.336 -3.918 2.595 1.00 91.56 90 ALA A N 1
ATOM 747 C CA . ALA A 1 90 ? -1.342 -4.390 3.562 1.00 91.56 90 ALA A CA 1
ATOM 748 C C . ALA A 1 90 ? -0.347 -5.368 2.923 1.00 91.56 90 ALA A C 1
ATOM 750 O O . ALA A 1 90 ? 0.854 -5.292 3.172 1.00 91.56 90 ALA A O 1
ATOM 751 N N . THR A 1 91 ? -0.835 -6.252 2.052 1.00 93.50 91 THR A N 1
ATOM 752 C CA . THR A 1 91 ? 0.015 -7.204 1.332 1.00 93.50 91 THR A CA 1
ATOM 753 C C . THR A 1 91 ? 0.971 -6.498 0.367 1.00 93.50 91 THR A C 1
ATOM 755 O O . THR A 1 91 ? 2.149 -6.847 0.316 1.00 93.50 91 THR A O 1
ATOM 758 N N . ALA A 1 92 ? 0.507 -5.482 -0.368 1.00 95.75 92 ALA A N 1
ATOM 759 C CA . ALA A 1 92 ? 1.358 -4.697 -1.265 1.00 95.75 92 ALA A CA 1
ATOM 760 C C . ALA A 1 92 ? 2.411 -3.868 -0.504 1.00 95.75 92 ALA A C 1
ATOM 762 O O . ALA A 1 92 ? 3.576 -3.839 -0.899 1.00 95.75 92 ALA A O 1
ATOM 763 N N . ILE A 1 93 ? 2.032 -3.257 0.624 1.00 94.94 93 ILE A N 1
ATOM 764 C CA . ILE A 1 93 ? 2.961 -2.539 1.510 1.00 94.94 93 ILE A CA 1
ATOM 765 C C . ILE A 1 93 ? 4.017 -3.501 2.068 1.00 94.94 93 ILE A C 1
ATOM 767 O O . ILE A 1 93 ? 5.208 -3.201 2.037 1.00 94.94 93 ILE A O 1
ATOM 771 N N . GLN A 1 94 ? 3.609 -4.690 2.518 1.00 94.31 94 GLN A N 1
ATOM 772 C CA . GLN A 1 94 ? 4.542 -5.694 3.024 1.00 94.31 94 GLN A CA 1
ATOM 773 C C . GLN A 1 94 ? 5.485 -6.211 1.931 1.00 94.31 94 GLN A C 1
ATOM 775 O O . GLN A 1 94 ? 6.666 -6.429 2.198 1.00 94.31 94 GLN A O 1
ATOM 780 N N . PHE A 1 95 ? 4.994 -6.379 0.702 1.00 96.88 95 PHE A N 1
ATOM 781 C CA . PHE A 1 95 ? 5.845 -6.715 -0.435 1.00 96.88 95 PHE A CA 1
ATOM 782 C C . PHE A 1 95 ? 6.932 -5.654 -0.627 1.00 96.88 95 PHE A C 1
ATOM 784 O O . PHE A 1 95 ? 8.108 -5.996 -0.700 1.00 96.88 95 PHE A O 1
ATOM 791 N N . ASN A 1 96 ? 6.568 -4.369 -0.582 1.00 97.88 96 ASN A N 1
ATOM 792 C CA . ASN A 1 96 ? 7.533 -3.274 -0.642 1.00 97.88 96 ASN A CA 1
ATOM 793 C C . ASN A 1 96 ? 8.540 -3.286 0.518 1.00 97.88 96 ASN A C 1
ATOM 795 O O . ASN A 1 96 ? 9.726 -3.049 0.308 1.00 97.88 96 ASN A O 1
ATOM 799 N N . ASN A 1 97 ? 8.100 -3.610 1.735 1.00 95.69 97 ASN A N 1
ATOM 800 C CA . ASN A 1 97 ? 9.001 -3.749 2.880 1.00 95.69 97 ASN A CA 1
ATOM 801 C C . ASN A 1 97 ? 10.036 -4.858 2.651 1.00 95.69 97 ASN A C 1
ATOM 803 O O . ASN A 1 97 ? 11.202 -4.693 3.012 1.00 95.69 97 ASN A O 1
ATOM 807 N N . TYR A 1 98 ? 9.643 -5.966 2.015 1.00 97.69 98 TYR A N 1
ATOM 808 C CA . TYR A 1 98 ? 10.585 -7.010 1.617 1.00 97.69 98 TYR A CA 1
ATOM 809 C C . TYR A 1 98 ? 11.511 -6.577 0.473 1.00 97.69 98 TYR A C 1
ATOM 811 O O . TYR A 1 98 ? 12.676 -6.966 0.488 1.00 97.69 98 TYR A O 1
ATOM 819 N N . ILE A 1 99 ? 11.054 -5.723 -0.456 1.00 98.12 99 ILE A N 1
ATOM 820 C CA . ILE A 1 99 ? 11.943 -5.082 -1.443 1.00 98.12 99 ILE A CA 1
ATOM 821 C C . ILE A 1 99 ? 13.002 -4.254 -0.710 1.00 98.12 99 ILE A C 1
ATOM 823 O O . ILE A 1 99 ? 14.186 -4.518 -0.860 1.00 98.12 99 ILE A O 1
ATOM 827 N N . ASN A 1 100 ? 12.589 -3.319 0.144 1.00 97.94 100 ASN A N 1
ATOM 828 C CA . ASN A 1 100 ? 13.490 -2.382 0.825 1.00 97.94 100 ASN A CA 1
ATOM 829 C C . ASN A 1 100 ? 14.455 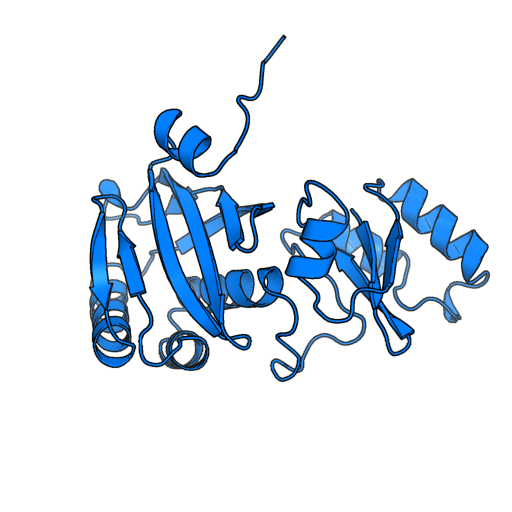-3.044 1.821 1.00 97.94 100 ASN A C 1
ATOM 831 O O . ASN A 1 100 ? 15.483 -2.469 2.164 1.00 97.94 100 ASN A O 1
ATOM 835 N N . SER A 1 101 ? 14.116 -4.232 2.324 1.00 97.00 101 SER A N 1
ATOM 836 C CA . SER A 1 101 ? 14.976 -5.020 3.218 1.00 97.00 101 SER A CA 1
ATOM 837 C C . SER A 1 101 ? 15.760 -6.122 2.498 1.00 97.00 101 SER A C 1
ATOM 839 O O . SER A 1 101 ? 16.497 -6.866 3.146 1.00 97.00 101 SER A O 1
ATOM 841 N N . HIS A 1 102 ? 15.619 -6.229 1.172 1.00 97.75 102 HIS A N 1
ATOM 842 C CA . HIS A 1 102 ? 16.199 -7.284 0.334 1.00 97.75 102 HIS A CA 1
ATOM 843 C C . HIS A 1 102 ? 15.848 -8.712 0.790 1.00 97.75 102 HIS A C 1
ATOM 845 O O . HIS A 1 102 ? 16.623 -9.655 0.596 1.00 97.75 102 HIS A O 1
ATOM 851 N N . ASP A 1 103 ? 14.667 -8.897 1.382 1.00 98.00 103 ASP A N 1
ATOM 852 C CA . ASP A 1 103 ? 14.187 -10.196 1.844 1.00 98.00 103 ASP A CA 1
ATOM 853 C C . ASP A 1 103 ? 13.581 -10.995 0.681 1.00 98.00 103 ASP A C 1
ATOM 855 O O . ASP A 1 103 ? 12.382 -10.958 0.395 1.00 98.00 103 ASP A O 1
ATOM 859 N N . ILE A 1 104 ? 14.445 -11.745 -0.004 1.00 98.12 104 ILE A N 1
ATOM 860 C CA . ILE A 1 104 ? 14.065 -12.604 -1.130 1.00 98.12 104 ILE A CA 1
ATOM 861 C C . ILE A 1 104 ? 13.051 -13.679 -0.722 1.00 98.12 104 ILE A C 1
ATOM 863 O O . ILE A 1 104 ? 12.147 -13.993 -1.500 1.00 98.12 104 ILE A O 1
ATOM 867 N N . GLU A 1 105 ? 13.180 -14.251 0.476 1.00 97.31 105 GLU A N 1
ATOM 868 C CA . GLU A 1 105 ? 12.265 -15.298 0.938 1.00 97.31 105 GLU A CA 1
ATOM 869 C C . GLU A 1 105 ? 10.892 -14.704 1.273 1.00 97.31 105 GLU A C 1
ATOM 871 O O . GLU A 1 105 ? 9.865 -15.257 0.867 1.00 97.31 105 GLU A O 1
ATOM 876 N N . GLY A 1 106 ? 10.872 -13.531 1.911 1.00 95.81 106 GLY A N 1
ATOM 877 C CA . GLY A 1 106 ? 9.679 -12.724 2.145 1.00 95.81 106 GLY A CA 1
ATOM 878 C C . GLY A 1 106 ? 8.948 -12.379 0.846 1.00 95.81 106 GLY A C 1
ATOM 879 O O . GLY A 1 106 ? 7.771 -12.727 0.701 1.00 95.81 106 GLY A O 1
ATOM 880 N N . LEU A 1 107 ? 9.646 -11.803 -0.142 1.00 95.94 107 LEU A N 1
ATOM 881 C CA . LEU A 1 107 ? 9.088 -11.520 -1.475 1.00 95.94 107 LEU A CA 1
ATOM 882 C C . LEU A 1 107 ? 8.514 -12.779 -2.118 1.00 95.94 107 LEU A C 1
ATOM 884 O O . LEU A 1 107 ? 7.355 -12.812 -2.535 1.00 95.94 107 LEU A O 1
ATOM 888 N N . SER A 1 108 ? 9.317 -13.843 -2.161 1.00 97.31 108 SER A N 1
ATOM 889 C CA . SER A 1 108 ? 8.932 -15.133 -2.727 1.00 97.31 108 SER A CA 1
ATOM 890 C C . SER A 1 108 ? 7.667 -15.677 -2.073 1.00 97.31 108 SER A C 1
ATOM 892 O O . SER A 1 108 ? 6.769 -16.163 -2.766 1.00 97.31 108 SER A O 1
ATOM 894 N N . SER A 1 109 ? 7.533 -15.563 -0.752 1.00 96.00 109 SER A N 1
ATOM 895 C CA . SER A 1 109 ? 6.367 -16.058 -0.017 1.00 96.00 109 SER A CA 1
ATOM 896 C C . SER A 1 109 ? 5.047 -15.387 -0.431 1.00 96.00 109 SER A C 1
ATOM 898 O O . SER A 1 109 ? 4.011 -16.062 -0.456 1.00 96.00 109 SER A O 1
ATOM 900 N N . LEU A 1 110 ? 5.101 -14.112 -0.836 1.00 95.81 110 LEU A N 1
ATOM 901 C CA . LEU A 1 110 ? 3.944 -13.306 -1.236 1.00 95.81 110 LEU A CA 1
ATOM 902 C C . LEU A 1 110 ? 3.618 -13.377 -2.732 1.00 95.81 110 LEU A C 1
ATOM 904 O O . LEU A 1 110 ? 2.589 -12.852 -3.142 1.00 95.81 110 LEU A O 1
ATOM 908 N N . MET A 1 111 ? 4.435 -14.039 -3.550 1.00 97.81 111 MET A N 1
ATOM 909 C CA . MET A 1 111 ? 4.157 -14.231 -4.977 1.00 97.81 111 MET A CA 1
ATOM 910 C C . MET A 1 111 ? 3.264 -15.457 -5.227 1.00 97.81 111 MET A C 1
ATOM 912 O O . MET A 1 111 ? 3.469 -16.540 -4.661 1.00 97.81 111 MET A O 1
ATOM 916 N N . THR A 1 112 ? 2.290 -15.302 -6.125 1.00 97.81 112 THR A N 1
ATOM 917 C CA . THR A 1 112 ? 1.599 -16.427 -6.787 1.00 97.81 112 THR A CA 1
ATOM 918 C C . THR A 1 112 ? 2.585 -17.251 -7.625 1.00 97.81 112 THR A C 1
ATOM 920 O O . THR A 1 112 ? 3.717 -16.832 -7.858 1.00 97.81 112 THR A O 1
ATOM 923 N N . HIS A 1 113 ? 2.208 -18.463 -8.048 1.00 97.94 113 HIS A N 1
ATOM 924 C CA . HIS A 1 113 ? 3.111 -19.311 -8.841 1.00 97.94 113 HIS A CA 1
ATOM 925 C C . HIS A 1 113 ? 3.444 -18.683 -10.205 1.00 97.94 113 HIS A C 1
ATOM 927 O O . HIS A 1 113 ? 4.596 -18.715 -10.641 1.00 97.94 113 HIS A O 1
ATOM 933 N N . ASP A 1 114 ? 2.432 -18.081 -10.818 1.00 97.88 114 ASP A N 1
ATOM 934 C CA . ASP A 1 114 ? 2.390 -17.377 -12.098 1.00 97.88 114 ASP A CA 1
ATOM 935 C C . ASP A 1 114 ? 2.564 -15.854 -11.946 1.00 97.88 114 ASP A C 1
ATOM 937 O O . ASP A 1 114 ? 2.138 -15.087 -12.803 1.00 97.88 114 ASP A O 1
ATOM 941 N N . HIS A 1 115 ? 3.211 -15.407 -10.863 1.00 98.44 115 HIS A N 1
ATOM 942 C CA . HIS A 1 115 ? 3.463 -13.989 -10.616 1.00 98.44 115 HIS A CA 1
ATOM 943 C C . HIS A 1 115 ? 4.094 -13.294 -11.825 1.00 98.44 115 HIS A C 1
ATOM 945 O O . HIS A 1 115 ? 5.053 -13.804 -12.404 1.00 98.44 115 HIS A O 1
ATOM 951 N N . THR A 1 116 ? 3.584 -12.111 -12.148 1.00 98.62 116 THR A N 1
ATOM 952 C CA . THR A 1 116 ? 4.051 -11.277 -13.253 1.00 98.62 116 THR A CA 1
ATOM 953 C C . THR A 1 116 ? 4.663 -9.988 -12.719 1.00 98.62 116 THR A C 1
ATOM 955 O O . THR A 1 116 ? 4.014 -9.233 -11.994 1.00 98.62 116 THR A O 1
ATOM 958 N N . PHE A 1 117 ? 5.901 -9.710 -13.106 1.00 98.69 117 PHE A N 1
ATOM 959 C CA . PHE A 1 117 ? 6.521 -8.405 -12.927 1.00 98.69 117 PHE A CA 1
ATOM 960 C C . PHE A 1 117 ? 6.551 -7.666 -14.260 1.00 98.69 117 PHE A C 1
ATOM 962 O O . PHE A 1 117 ? 6.855 -8.270 -15.289 1.00 98.69 117 PHE A O 1
ATOM 969 N N . ILE A 1 118 ? 6.213 -6.378 -14.238 1.00 98.50 118 ILE A N 1
ATOM 970 C CA . ILE A 1 118 ? 6.240 -5.523 -15.426 1.00 98.50 118 ILE A CA 1
ATOM 971 C C . ILE A 1 118 ? 6.988 -4.244 -15.079 1.00 98.50 118 ILE A C 1
ATOM 973 O O . ILE A 1 118 ? 6.590 -3.529 -14.156 1.00 98.50 118 ILE A O 1
ATOM 977 N N . ASP A 1 119 ? 8.076 -3.968 -15.783 1.00 96.56 119 ASP A N 1
ATOM 978 C CA . ASP A 1 119 ? 8.880 -2.782 -15.509 1.00 96.56 119 ASP A CA 1
ATOM 979 C C . ASP A 1 119 ? 8.307 -1.511 -16.158 1.00 96.56 119 ASP A C 1
ATOM 981 O O . ASP A 1 119 ? 7.248 -1.513 -16.796 1.00 96.56 119 ASP A O 1
ATOM 985 N N . SER A 1 120 ? 9.016 -0.397 -15.974 1.00 94.50 120 SER A N 1
ATOM 986 C CA . SER A 1 120 ? 8.640 0.903 -16.527 1.00 94.50 120 SER A CA 1
ATOM 987 C C . SER A 1 120 ? 8.720 0.987 -18.056 1.00 94.50 120 SER A C 1
ATOM 989 O O . SER A 1 120 ? 8.130 1.905 -18.626 1.00 94.50 120 SER A O 1
ATOM 991 N N . GLU A 1 121 ? 9.427 0.065 -18.714 1.00 94.69 121 GLU A N 1
ATOM 992 C CA . GLU A 1 121 ? 9.518 -0.048 -20.176 1.00 94.69 121 GLU A CA 1
ATOM 993 C C . GLU A 1 121 ? 8.440 -0.989 -20.752 1.00 94.69 121 GLU A C 1
ATOM 995 O O . GLU A 1 121 ? 8.242 -1.039 -21.966 1.00 94.69 121 GLU A O 1
ATOM 1000 N N . ASN A 1 122 ? 7.629 -1.603 -19.881 1.00 95.75 122 ASN A N 1
ATOM 1001 C CA . ASN A 1 122 ? 6.628 -2.635 -20.168 1.00 95.75 122 ASN A CA 1
ATOM 1002 C C . ASN A 1 122 ? 7.212 -4.010 -20.512 1.00 95.75 122 ASN A C 1
ATOM 1004 O O . ASN A 1 122 ? 6.481 -4.848 -21.053 1.00 95.75 122 ASN A O 1
ATOM 1008 N N . ASP A 1 123 ? 8.468 -4.275 -20.157 1.00 97.31 123 ASP A N 1
ATOM 1009 C CA . ASP A 1 123 ? 9.015 -5.621 -20.252 1.00 97.31 123 ASP A CA 1
ATOM 1010 C C . ASP A 1 123 ? 8.371 -6.519 -19.194 1.00 97.31 123 ASP A C 1
ATOM 1012 O O . ASP A 1 123 ? 8.180 -6.142 -18.034 1.00 97.31 123 ASP A O 1
ATOM 1016 N N . VAL A 1 124 ? 7.975 -7.719 -19.624 1.00 98.12 124 VAL A N 1
ATOM 1017 C CA . VAL A 1 124 ? 7.183 -8.658 -18.825 1.00 98.12 124 VAL A CA 1
ATOM 1018 C C . VAL A 1 124 ? 8.047 -9.838 -18.395 1.00 98.12 124 VAL A C 1
ATOM 1020 O O . VAL A 1 124 ? 8.635 -10.537 -19.222 1.00 98.12 124 VAL A O 1
ATOM 1023 N N . HIS A 1 125 ? 8.062 -10.105 -17.092 1.00 97.69 125 HIS A N 1
ATOM 1024 C CA . HIS A 1 125 ? 8.767 -11.225 -16.480 1.00 97.69 125 HIS A CA 1
ATOM 1025 C C . HIS A 1 125 ? 7.784 -12.103 -15.703 1.00 97.69 125 HIS A C 1
ATOM 1027 O O . HIS A 1 125 ? 7.234 -11.689 -14.683 1.00 97.69 125 HIS A O 1
ATOM 1033 N N . GLU A 1 126 ? 7.573 -13.333 -16.172 1.00 98.06 126 GLU A N 1
ATOM 1034 C CA . GLU A 1 126 ? 6.544 -14.227 -15.632 1.00 98.06 126 GLU A CA 1
ATOM 1035 C C . GLU A 1 126 ? 7.126 -15.416 -14.863 1.00 98.06 126 GLU A C 1
ATOM 1037 O O . GLU A 1 126 ? 8.120 -16.042 -15.245 1.00 98.06 126 GLU A O 1
ATOM 1042 N N . GLY A 1 127 ? 6.432 -15.779 -13.789 1.00 98.31 127 GLY A N 1
ATOM 1043 C CA . GLY A 1 127 ? 6.697 -16.949 -12.974 1.00 98.31 127 GLY A CA 1
ATOM 1044 C C . GLY A 1 127 ? 7.551 -16.644 -11.746 1.00 98.31 127 GLY A C 1
ATOM 1045 O O . GLY A 1 127 ? 8.645 -16.081 -11.809 1.00 98.31 127 GLY A O 1
ATOM 1046 N N . LYS A 1 128 ? 7.098 -17.147 -10.595 1.00 98.31 128 LYS A N 1
ATOM 1047 C CA . LYS A 1 128 ? 7.745 -16.940 -9.292 1.00 98.31 128 LYS A CA 1
ATOM 1048 C C . LYS A 1 128 ? 9.236 -17.276 -9.270 1.00 98.31 128 LYS A C 1
ATOM 1050 O O . LYS A 1 128 ? 10.016 -16.562 -8.645 1.00 98.31 128 LYS A O 1
ATOM 1055 N N . LYS A 1 129 ? 9.643 -18.380 -9.909 1.00 98.00 129 LYS A N 1
ATOM 1056 C CA . LYS A 1 129 ? 11.054 -18.813 -9.936 1.00 98.00 129 LYS A CA 1
ATOM 1057 C C . LYS A 1 129 ? 11.933 -17.825 -10.700 1.00 98.00 129 LYS A C 1
ATOM 1059 O O . LYS A 1 129 ? 13.015 -17.505 -10.218 1.00 98.00 129 LYS A O 1
ATOM 1064 N N . VAL A 1 130 ? 11.448 -17.350 -11.848 1.00 97.62 130 VAL A N 1
ATOM 1065 C CA . VAL A 1 130 ? 12.131 -16.340 -12.665 1.00 97.62 130 VAL A CA 1
ATOM 1066 C C . VAL A 1 130 ? 12.262 -15.058 -11.855 1.00 97.62 130 VAL A C 1
ATOM 1068 O O . VAL A 1 130 ? 13.368 -14.553 -11.702 1.00 97.62 130 VAL A O 1
ATOM 1071 N N . MET A 1 131 ? 11.170 -14.605 -11.235 1.00 97.94 131 MET A N 1
ATOM 1072 C CA . MET A 1 131 ? 11.186 -13.363 -10.468 1.00 97.94 131 MET A CA 1
ATOM 1073 C C . MET A 1 131 ? 12.052 -13.440 -9.205 1.00 97.94 131 MET A C 1
ATOM 1075 O O . MET A 1 131 ? 12.744 -12.488 -8.867 1.00 97.94 131 MET A O 1
ATOM 1079 N N . THR A 1 132 ? 12.077 -14.586 -8.520 1.00 98.31 132 THR A N 1
ATOM 1080 C CA . THR A 1 132 ? 12.934 -14.787 -7.337 1.00 98.31 132 THR A CA 1
ATOM 1081 C C . THR A 1 132 ? 14.418 -14.686 -7.700 1.00 98.31 132 THR A C 1
ATOM 1083 O O . THR A 1 132 ? 15.191 -14.077 -6.962 1.00 98.31 132 THR A O 1
ATOM 1086 N N . GLU A 1 133 ? 14.831 -15.259 -8.836 1.00 98.25 133 GLU A N 1
ATOM 1087 C CA . GLU A 1 133 ? 16.205 -15.099 -9.325 1.00 98.25 133 GLU A CA 1
ATOM 1088 C C . GLU A 1 133 ? 16.467 -13.668 -9.814 1.00 98.25 133 GLU A C 1
ATOM 1090 O O . GLU A 1 133 ? 17.505 -13.096 -9.486 1.00 98.25 133 GLU A O 1
ATOM 1095 N N . GLY A 1 134 ? 15.506 -13.060 -10.516 1.00 97.81 134 GLY A N 1
ATOM 1096 C CA . GLY A 1 134 ? 15.571 -11.667 -10.958 1.00 97.81 134 GLY A CA 1
ATOM 1097 C C . GLY A 1 134 ? 15.822 -10.698 -9.802 1.00 97.81 134 GLY A C 1
ATOM 1098 O O . GLY A 1 134 ? 16.779 -9.933 -9.854 1.00 97.81 134 GLY A O 1
ATOM 1099 N N . TRP A 1 135 ? 15.055 -10.799 -8.710 1.00 98.06 135 TRP A N 1
ATOM 1100 C CA . TRP A 1 135 ? 15.271 -9.993 -7.501 1.00 98.06 135 TRP A CA 1
ATOM 1101 C C . TRP A 1 135 ? 16.650 -10.225 -6.873 1.00 98.06 135 TRP A C 1
ATOM 1103 O O . TRP A 1 135 ? 17.309 -9.274 -6.456 1.00 98.06 135 TRP A O 1
ATOM 1113 N N . ARG A 1 136 ? 17.128 -11.477 -6.832 1.00 98.25 136 ARG A N 1
ATOM 1114 C CA . ARG A 1 136 ? 18.459 -11.807 -6.293 1.00 98.25 136 ARG A CA 1
ATOM 1115 C C . ARG A 1 136 ? 19.580 -11.149 -7.099 1.00 98.25 136 ARG A C 1
ATOM 1117 O O . ARG A 1 136 ? 20.571 -10.707 -6.516 1.00 98.25 136 ARG A O 1
ATOM 1124 N N . ILE A 1 137 ? 19.452 -11.125 -8.423 1.00 98.00 137 ILE A N 1
ATOM 1125 C CA . ILE A 1 137 ? 20.401 -10.444 -9.309 1.00 98.00 137 ILE A CA 1
ATOM 1126 C C . ILE A 1 137 ? 20.274 -8.929 -9.127 1.00 98.00 137 ILE A C 1
ATOM 1128 O O . ILE A 1 137 ? 21.285 -8.263 -8.926 1.00 98.00 137 ILE A O 1
ATOM 1132 N N . PHE A 1 138 ? 19.048 -8.406 -9.110 1.00 97.31 138 PHE A N 1
ATOM 1133 C CA . PHE A 1 138 ? 18.763 -6.982 -8.958 1.00 97.31 138 PHE A CA 1
ATOM 1134 C C . PHE A 1 138 ? 19.371 -6.401 -7.674 1.00 97.31 138 PHE A C 1
ATOM 1136 O O . PHE A 1 138 ? 20.161 -5.468 -7.760 1.00 97.31 138 PHE A O 1
ATOM 1143 N N . PHE A 1 139 ? 19.129 -6.997 -6.499 1.00 97.50 139 PHE A N 1
ATOM 1144 C CA . PHE A 1 139 ? 19.699 -6.500 -5.233 1.00 97.50 139 PHE A CA 1
ATOM 1145 C C . PHE A 1 139 ? 21.220 -6.644 -5.142 1.00 97.50 139 PHE A C 1
ATOM 1147 O O . PHE A 1 139 ? 21.868 -5.935 -4.376 1.00 97.50 139 PHE A O 1
ATOM 1154 N N . ARG A 1 140 ? 21.822 -7.550 -5.922 1.00 97.12 140 ARG A N 1
ATOM 1155 C CA . ARG A 1 140 ? 23.284 -7.626 -6.034 1.00 97.12 140 ARG A CA 1
ATOM 1156 C C . ARG A 1 140 ? 23.839 -6.460 -6.848 1.00 97.12 140 ARG A C 1
ATOM 1158 O O . ARG A 1 140 ? 24.906 -5.956 -6.510 1.00 97.12 140 ARG A O 1
ATOM 1165 N N . SER A 1 141 ? 23.143 -6.078 -7.916 1.00 97.06 141 SER A N 1
ATOM 1166 C CA . SER A 1 141 ? 23.520 -4.955 -8.777 1.00 97.06 141 SER A CA 1
ATOM 1167 C C . SER A 1 141 ? 23.238 -3.601 -8.120 1.00 97.06 141 SER A C 1
ATOM 1169 O O . SER A 1 141 ? 24.037 -2.682 -8.269 1.00 97.06 141 SER A O 1
ATOM 1171 N N . TYR A 1 142 ? 22.148 -3.503 -7.354 1.00 97.25 142 TYR A N 1
ATOM 1172 C CA . TYR A 1 142 ? 21.625 -2.261 -6.777 1.00 97.25 142 TYR A CA 1
ATOM 1173 C C . TYR A 1 142 ? 21.365 -2.418 -5.263 1.00 97.25 142 TYR A C 1
ATOM 1175 O O . TYR A 1 142 ? 20.215 -2.467 -4.827 1.00 97.25 142 TYR A O 1
ATOM 1183 N N . PRO A 1 143 ? 22.424 -2.541 -4.438 1.00 96.62 143 PRO A N 1
ATOM 1184 C CA . PRO A 1 143 ? 22.324 -2.902 -3.018 1.00 96.62 143 PRO A CA 1
ATOM 1185 C C . PRO A 1 143 ? 21.835 -1.774 -2.100 1.00 96.62 143 PRO A C 1
ATOM 1187 O O . PRO A 1 143 ? 21.759 -1.972 -0.890 1.00 96.62 143 PRO A O 1
ATOM 1190 N N . ASP A 1 144 ? 21.567 -0.588 -2.634 1.00 97.12 144 ASP A N 1
ATOM 1191 C CA . ASP A 1 144 ? 20.986 0.551 -1.923 1.00 97.12 144 ASP A CA 1
ATOM 1192 C C . ASP A 1 144 ? 19.640 0.986 -2.523 1.00 97.12 144 ASP A C 1
ATOM 1194 O O . ASP A 1 144 ? 19.118 2.043 -2.165 1.00 97.12 144 ASP A O 1
ATOM 1198 N N . TYR A 1 145 ? 19.072 0.177 -3.426 1.00 97.94 145 TYR A N 1
ATOM 1199 C CA . TYR A 1 145 ? 17.763 0.448 -4.000 1.00 97.94 145 TYR A CA 1
ATOM 1200 C C . TYR A 1 145 ? 16.687 0.445 -2.913 1.00 97.94 145 TYR A C 1
ATOM 1202 O O . TYR A 1 145 ? 16.604 -0.469 -2.096 1.00 97.94 145 TYR A O 1
ATOM 1210 N N . THR A 1 146 ? 15.836 1.465 -2.895 1.00 97.88 146 THR A N 1
ATOM 1211 C CA . THR A 1 146 ? 14.707 1.555 -1.961 1.00 97.88 146 THR A CA 1
ATOM 1212 C C . THR A 1 146 ? 13.529 2.227 -2.645 1.00 97.88 146 THR A C 1
ATOM 1214 O O . THR A 1 146 ? 13.703 3.199 -3.370 1.00 97.88 146 THR A O 1
ATOM 1217 N N . ASN A 1 147 ? 12.324 1.747 -2.363 1.00 98.31 147 ASN A N 1
ATOM 1218 C CA . ASN A 1 147 ? 11.059 2.365 -2.736 1.00 98.31 147 ASN A CA 1
ATOM 1219 C C . ASN A 1 147 ? 10.453 3.107 -1.546 1.00 98.31 147 ASN A C 1
ATOM 1221 O O . ASN A 1 147 ? 10.238 2.523 -0.479 1.00 98.31 147 ASN A O 1
ATOM 1225 N N . ILE A 1 148 ? 10.090 4.368 -1.744 1.00 97.38 148 ILE A N 1
ATOM 1226 C CA . ILE A 1 148 ? 9.417 5.190 -0.746 1.00 97.38 148 ILE A CA 1
ATOM 1227 C C . ILE A 1 148 ? 8.024 5.531 -1.263 1.00 97.38 148 ILE A C 1
ATOM 1229 O O . ILE A 1 148 ? 7.866 6.257 -2.245 1.00 97.38 148 ILE A O 1
ATOM 1233 N N . PHE A 1 149 ? 6.996 5.038 -0.572 1.00 97.31 149 PHE A N 1
ATOM 1234 C CA . PHE A 1 149 ? 5.609 5.377 -0.876 1.00 97.31 149 PHE A CA 1
ATOM 1235 C C . PHE A 1 149 ? 5.186 6.632 -0.127 1.00 97.31 149 PHE A C 1
ATOM 1237 O O . PHE A 1 149 ? 5.333 6.736 1.088 1.00 97.31 149 PHE A O 1
ATOM 1244 N N . GLN A 1 150 ? 4.617 7.578 -0.864 1.00 95.44 150 GLN A N 1
ATOM 1245 C CA . GLN A 1 150 ? 4.005 8.787 -0.319 1.00 95.44 150 GLN A CA 1
ATOM 1246 C C . GLN A 1 150 ? 2.483 8.667 -0.269 1.00 95.44 150 GLN A C 1
ATOM 1248 O O . GLN A 1 150 ? 1.832 9.295 0.564 1.00 95.44 150 GLN A O 1
ATOM 1253 N N . GLN A 1 151 ? 1.901 7.875 -1.172 1.00 94.56 151 GLN A N 1
ATOM 1254 C CA . GLN A 1 151 ? 0.465 7.628 -1.239 1.00 94.56 151 GLN A CA 1
ATOM 1255 C C . GLN A 1 151 ? 0.216 6.159 -1.573 1.00 94.56 151 GLN A C 1
ATOM 1257 O O . GLN A 1 151 ? 0.911 5.582 -2.409 1.00 94.56 151 GLN A O 1
ATOM 1262 N N . VAL A 1 152 ? -0.797 5.582 -0.929 1.00 95.88 152 VAL A N 1
ATOM 1263 C CA . VAL A 1 152 ? -1.328 4.249 -1.222 1.00 95.88 152 VAL A CA 1
ATOM 1264 C C . VAL A 1 152 ? -2.830 4.390 -1.397 1.00 95.88 152 VAL A C 1
ATOM 1266 O O . VAL A 1 152 ? -3.513 4.969 -0.546 1.00 95.88 152 VAL A O 1
ATOM 1269 N N . GLU A 1 153 ? -3.344 3.890 -2.511 1.00 94.31 153 GLU A N 1
ATOM 1270 C CA . GLU A 1 153 ? -4.745 4.015 -2.889 1.00 94.31 153 GLU A CA 1
ATOM 1271 C C . GLU A 1 153 ? -5.282 2.672 -3.388 1.00 94.31 153 GLU A C 1
ATOM 1273 O O . GLU A 1 153 ? -4.582 1.927 -4.070 1.00 94.31 153 GLU A O 1
ATOM 1278 N N . MET A 1 154 ? -6.540 2.373 -3.078 1.00 93.88 154 MET A N 1
ATOM 1279 C CA . MET A 1 154 ? -7.263 1.250 -3.672 1.00 93.88 154 MET A CA 1
ATOM 1280 C C . MET A 1 154 ? -8.145 1.770 -4.796 1.00 93.88 154 MET A C 1
ATOM 1282 O O . MET A 1 154 ? -9.013 2.619 -4.579 1.00 93.88 154 MET A O 1
ATOM 1286 N N . ARG A 1 155 ? -7.912 1.264 -6.007 1.00 91.38 155 ARG A N 1
ATOM 1287 C CA . ARG A 1 155 ? -8.623 1.674 -7.222 1.00 91.38 155 ARG A CA 1
ATOM 1288 C C . ARG A 1 155 ? -8.892 0.455 -8.079 1.00 91.38 155 ARG A C 1
ATOM 1290 O O . ARG A 1 155 ? -7.981 -0.324 -8.311 1.00 91.38 155 ARG A O 1
ATOM 1297 N N . ASN A 1 156 ? -10.113 0.297 -8.587 1.00 87.88 156 ASN A N 1
ATOM 1298 C CA . ASN A 1 156 ? -10.455 -0.754 -9.558 1.00 87.88 156 ASN A CA 1
ATOM 1299 C C . ASN A 1 156 ? -9.944 -2.158 -9.153 1.00 87.88 156 ASN A C 1
ATOM 1301 O O . ASN A 1 156 ? -9.356 -2.873 -9.965 1.00 87.88 156 ASN A O 1
ATOM 1305 N N . GLY A 1 157 ? -10.094 -2.525 -7.875 1.00 89.56 157 GLY A N 1
ATOM 1306 C CA . GLY A 1 157 ? -9.650 -3.812 -7.337 1.00 89.56 157 GLY A CA 1
ATOM 1307 C C . GLY A 1 157 ? -8.135 -4.020 -7.185 1.00 89.56 157 GLY A C 1
ATOM 1308 O O . GLY A 1 157 ? -7.745 -5.103 -6.736 1.00 89.56 157 GLY A O 1
ATOM 1309 N N . MET A 1 158 ? -7.297 -3.027 -7.513 1.00 94.38 158 MET A N 1
ATOM 1310 C CA . MET A 1 158 ? -5.834 -3.059 -7.373 1.00 94.38 158 MET A CA 1
ATOM 1311 C C . MET A 1 158 ? -5.325 -2.009 -6.379 1.00 94.38 158 MET A C 1
ATOM 1313 O O . MET A 1 158 ? -5.968 -0.984 -6.143 1.00 94.38 158 MET A O 1
ATOM 1317 N N . VAL A 1 159 ? -4.140 -2.264 -5.824 1.00 96.75 159 VAL A N 1
ATOM 1318 C CA . VAL A 1 159 ? -3.419 -1.285 -5.003 1.00 96.75 159 VAL A CA 1
ATOM 1319 C C . VAL A 1 159 ? -2.573 -0.428 -5.933 1.00 96.75 159 VAL A C 1
ATOM 1321 O O . VAL A 1 159 ? -1.811 -0.968 -6.733 1.00 96.75 159 VAL A 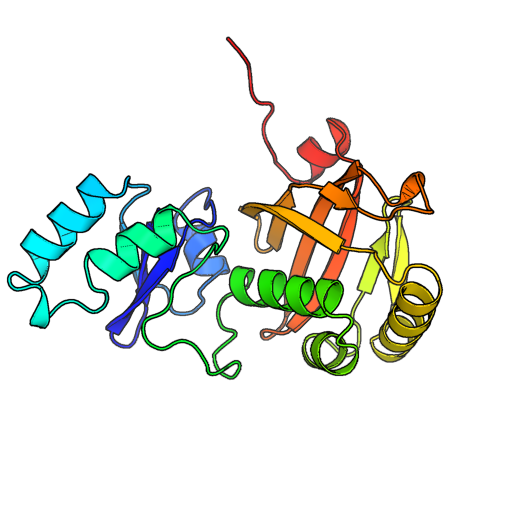O 1
ATOM 1324 N N . VAL A 1 160 ? -2.678 0.889 -5.817 1.00 97.69 160 VAL A N 1
ATOM 1325 C CA . VAL A 1 160 ? -1.854 1.868 -6.527 1.00 97.69 160 VAL A CA 1
ATOM 1326 C C . VAL A 1 160 ? -0.996 2.605 -5.506 1.00 97.69 160 VAL A C 1
ATOM 1328 O O . VAL A 1 160 ? -1.504 3.098 -4.501 1.00 97.69 160 VAL A O 1
ATOM 1331 N N . MET A 1 161 ? 0.309 2.672 -5.750 1.00 98.06 161 MET A N 1
ATOM 1332 C CA . MET A 1 161 ? 1.273 3.349 -4.882 1.00 98.06 161 MET A CA 1
ATOM 1333 C C . MET A 1 161 ? 1.981 4.446 -5.671 1.00 98.06 161 MET A C 1
ATOM 1335 O O . MET A 1 161 ? 2.361 4.236 -6.821 1.00 98.06 161 MET A O 1
ATOM 1339 N N . ILE A 1 162 ? 2.156 5.614 -5.061 1.00 97.38 162 ILE A N 1
ATOM 1340 C CA . ILE A 1 162 ? 2.813 6.777 -5.671 1.00 97.38 162 ILE A CA 1
ATOM 1341 C C . ILE A 1 162 ? 3.921 7.237 -4.733 1.00 97.38 162 ILE A C 1
ATOM 1343 O O . ILE A 1 162 ? 3.705 7.353 -3.522 1.00 97.38 162 ILE A O 1
ATOM 1347 N N . GLY A 1 163 ? 5.092 7.528 -5.285 1.00 97.69 163 GLY A N 1
ATOM 1348 C CA . GLY A 1 163 ? 6.220 8.042 -4.528 1.00 97.69 163 GLY A CA 1
ATOM 1349 C C . GLY A 1 163 ? 7.465 8.126 -5.395 1.00 97.69 163 GLY A C 1
ATOM 1350 O O . GLY A 1 163 ? 7.432 8.710 -6.476 1.00 97.69 163 GLY A O 1
ATOM 1351 N N . TYR A 1 164 ? 8.568 7.575 -4.906 1.00 98.00 164 TYR A N 1
ATOM 1352 C CA . TYR A 1 164 ? 9.848 7.588 -5.607 1.00 98.00 164 TYR A CA 1
ATOM 1353 C C . TYR A 1 164 ? 10.710 6.403 -5.179 1.00 98.00 164 TYR A C 1
ATOM 1355 O O . TYR A 1 164 ? 10.518 5.853 -4.092 1.00 98.00 164 TYR A O 1
ATOM 1363 N N . SER A 1 165 ? 11.650 6.010 -6.028 1.00 98.12 165 SER A N 1
ATOM 1364 C CA . SER A 1 165 ? 12.737 5.111 -5.655 1.00 98.12 165 SER A CA 1
ATOM 1365 C C . SER A 1 165 ? 14.044 5.883 -5.516 1.00 98.12 165 SER A C 1
ATOM 1367 O O . SER A 1 165 ? 14.179 6.976 -6.060 1.00 98.12 165 SER A O 1
ATOM 1369 N N . THR A 1 166 ? 14.994 5.327 -4.771 1.00 97.88 166 THR A N 1
ATOM 1370 C CA . THR A 1 166 ? 16.354 5.860 -4.626 1.00 97.88 166 THR A CA 1
ATOM 1371 C C . THR A 1 166 ? 17.362 4.775 -4.956 1.00 97.88 166 THR A C 1
ATOM 1373 O O . THR A 1 166 ? 17.198 3.650 -4.486 1.00 97.88 166 THR A O 1
ATOM 1376 N N . CYS A 1 167 ? 18.414 5.103 -5.705 1.00 97.00 167 CYS A N 1
ATOM 1377 C CA . CYS A 1 167 ? 19.556 4.219 -5.942 1.00 97.00 167 CYS A CA 1
ATOM 1378 C C . CYS A 1 167 ? 20.775 5.048 -6.361 1.00 97.00 167 CYS A C 1
ATOM 1380 O O . CYS A 1 167 ? 20.794 5.634 -7.441 1.00 97.00 167 CYS A O 1
ATOM 1382 N N . SER A 1 168 ? 21.815 5.098 -5.525 1.00 93.06 168 SER A N 1
ATOM 1383 C CA . SER A 1 168 ? 22.870 6.119 -5.650 1.00 93.06 168 SER A CA 1
ATOM 1384 C C . SER A 1 168 ? 23.694 6.015 -6.935 1.00 93.06 168 SER A C 1
ATOM 1386 O O . SER A 1 168 ? 24.287 7.002 -7.366 1.00 93.06 168 SER A O 1
ATOM 1388 N N . ASN A 1 169 ? 23.785 4.820 -7.524 1.00 89.25 169 ASN A N 1
ATOM 1389 C CA . ASN A 1 169 ? 24.674 4.541 -8.654 1.00 89.25 169 ASN A CA 1
ATOM 1390 C C . ASN A 1 169 ? 23.935 4.268 -9.968 1.00 89.25 169 ASN A C 1
ATOM 1392 O O . ASN A 1 169 ? 24.585 3.939 -10.957 1.00 89.25 169 ASN A O 1
ATOM 1396 N N . GLU A 1 170 ? 22.609 4.399 -9.990 1.00 94.50 170 GLU A N 1
ATOM 1397 C CA . GLU A 1 170 ? 21.803 4.114 -11.175 1.00 94.50 170 GLU A CA 1
ATOM 1398 C C . GLU A 1 170 ? 20.707 5.176 -11.342 1.00 94.50 170 GLU A C 1
ATOM 1400 O O . GLU A 1 170 ? 19.602 5.016 -10.821 1.00 94.50 170 GLU A O 1
ATOM 1405 N N . PRO A 1 171 ? 20.991 6.275 -12.068 1.00 92.19 171 PRO A N 1
ATOM 1406 C CA . PRO A 1 171 ? 20.067 7.399 -12.202 1.00 92.19 171 PRO A CA 1
ATOM 1407 C C . PRO A 1 171 ? 18.701 7.040 -12.795 1.00 92.19 171 PRO A C 1
ATOM 1409 O O . PRO A 1 171 ? 17.732 7.740 -12.534 1.00 92.19 171 PRO A O 1
ATOM 1412 N N . VAL A 1 172 ? 18.598 5.969 -13.592 1.00 90.44 172 VAL A N 1
ATOM 1413 C CA . VAL A 1 172 ? 17.300 5.526 -14.135 1.00 90.44 172 VAL A CA 1
ATOM 1414 C C . VAL A 1 172 ? 16.408 4.872 -13.068 1.00 90.44 172 VAL A C 1
ATOM 1416 O O . VAL A 1 172 ? 15.195 4.808 -13.241 1.00 90.44 172 VAL A O 1
ATOM 1419 N N . LEU A 1 173 ? 16.993 4.419 -11.954 1.00 94.44 173 LEU A N 1
ATOM 1420 C CA . LEU A 1 173 ? 16.293 3.825 -10.810 1.00 94.44 173 LEU A CA 1
ATOM 1421 C C . LEU A 1 173 ? 16.074 4.820 -9.656 1.00 94.44 173 LEU A C 1
ATOM 1423 O O . LEU A 1 173 ? 15.495 4.440 -8.636 1.00 94.44 173 LEU A O 1
ATOM 1427 N N . ASP A 1 174 ? 16.528 6.067 -9.789 1.00 96.56 174 ASP A N 1
ATOM 1428 C CA . ASP A 1 174 ? 16.416 7.111 -8.767 1.00 96.56 174 ASP A CA 1
ATOM 1429 C C . ASP A 1 174 ? 15.489 8.236 -9.245 1.00 96.56 174 ASP A C 1
ATOM 1431 O O . ASP A 1 174 ? 15.796 8.970 -10.187 1.00 96.56 174 ASP A O 1
ATOM 1435 N N . GLY A 1 175 ? 14.329 8.368 -8.603 1.00 96.38 175 GLY A N 1
ATOM 1436 C CA . GLY A 1 175 ? 13.362 9.409 -8.925 1.00 96.38 175 GLY A CA 1
ATOM 1437 C C . GLY A 1 175 ? 11.897 9.001 -8.767 1.00 96.38 175 GLY A C 1
ATOM 1438 O O . GLY A 1 175 ? 11.583 7.926 -8.248 1.00 96.38 175 GLY A O 1
ATOM 1439 N N . PRO A 1 176 ? 10.972 9.887 -9.183 1.00 97.50 176 PRO A N 1
ATOM 1440 C CA . PRO A 1 176 ? 9.534 9.664 -9.073 1.00 97.50 176 PRO A CA 1
ATOM 1441 C C . PRO A 1 176 ? 9.071 8.403 -9.804 1.00 97.50 176 PRO A C 1
ATOM 1443 O O . PRO A 1 176 ? 9.388 8.194 -10.976 1.00 97.50 176 PRO A O 1
ATOM 1446 N N . ALA A 1 177 ? 8.258 7.603 -9.121 1.00 97.25 177 ALA A N 1
ATOM 1447 C CA . ALA A 1 177 ? 7.735 6.351 -9.641 1.00 97.25 177 ALA A CA 1
ATOM 1448 C C . ALA A 1 177 ? 6.336 6.063 -9.087 1.00 97.25 177 ALA A C 1
ATOM 1450 O O . ALA A 1 177 ? 5.918 6.566 -8.036 1.00 97.25 177 ALA A O 1
ATOM 1451 N N . MET A 1 178 ? 5.602 5.233 -9.820 1.00 98.06 178 MET A N 1
ATOM 1452 C CA . MET A 1 178 ? 4.336 4.670 -9.369 1.00 98.06 178 MET A CA 1
ATOM 1453 C C . MET A 1 178 ? 4.375 3.157 -9.509 1.00 98.06 178 MET A C 1
ATOM 1455 O O . MET A 1 178 ? 5.070 2.612 -10.366 1.00 98.06 178 MET A O 1
ATOM 1459 N N . TRP A 1 179 ? 3.573 2.482 -8.699 1.00 98.62 179 TRP A N 1
ATOM 1460 C CA . TRP A 1 179 ? 3.438 1.036 -8.734 1.00 98.62 179 TRP A CA 1
ATOM 1461 C C . TRP A 1 179 ? 1.970 0.642 -8.730 1.00 98.62 179 TRP A C 1
ATOM 1463 O O . TRP A 1 179 ? 1.132 1.328 -8.140 1.00 98.62 179 TRP A O 1
ATOM 1473 N N . SER A 1 180 ? 1.660 -0.497 -9.340 1.00 98.38 180 SER A N 1
ATOM 1474 C CA . SER A 1 180 ? 0.386 -1.179 -9.122 1.00 98.38 180 SER A CA 1
ATOM 1475 C C . SER A 1 180 ? 0.610 -2.620 -8.696 1.00 98.38 180 SER A C 1
ATOM 1477 O O . SER A 1 180 ? 1.457 -3.308 -9.267 1.00 98.38 180 SER A O 1
ATOM 1479 N N . ALA A 1 181 ? -0.189 -3.087 -7.740 1.00 98.12 181 ALA A N 1
ATOM 1480 C CA . ALA A 1 181 ? -0.200 -4.472 -7.300 1.00 98.12 181 ALA A CA 1
ATOM 1481 C C . ALA A 1 181 ? -1.591 -5.085 -7.487 1.00 98.12 181 ALA A C 1
ATOM 1483 O O . ALA A 1 181 ? -2.594 -4.562 -6.987 1.00 98.12 181 ALA A O 1
ATOM 1484 N N . LYS A 1 182 ? -1.641 -6.224 -8.181 1.00 97.00 182 LYS A N 1
ATOM 1485 C CA . LYS A 1 182 ? -2.836 -7.074 -8.265 1.00 97.00 182 LYS A CA 1
ATOM 1486 C C . LYS A 1 182 ? -2.635 -8.303 -7.403 1.00 97.00 182 LYS A C 1
ATOM 1488 O O . LYS A 1 182 ? -1.528 -8.840 -7.322 1.00 97.00 182 LYS A O 1
ATOM 1493 N N . LEU A 1 183 ? -3.716 -8.740 -6.767 1.00 93.81 183 LEU A N 1
ATOM 1494 C CA . LEU A 1 183 ? -3.679 -9.849 -5.832 1.00 93.81 183 LEU A CA 1
ATOM 1495 C C . LEU A 1 183 ? -4.713 -10.916 -6.164 1.00 93.81 183 LEU A C 1
ATOM 1497 O O . LEU A 1 183 ? -5.854 -10.606 -6.500 1.00 93.81 183 LEU A O 1
ATOM 1501 N N . CYS A 1 184 ? -4.301 -12.167 -5.981 1.00 90.62 184 CYS A N 1
ATOM 1502 C CA . CYS A 1 184 ? -5.130 -13.360 -6.039 1.00 90.62 184 CYS A CA 1
ATOM 1503 C C . CYS A 1 184 ? -4.886 -14.171 -4.763 1.00 90.62 184 CYS A C 1
ATOM 1505 O O . CYS A 1 184 ? -3.738 -14.449 -4.418 1.00 90.62 184 CYS A O 1
ATOM 1507 N N . ASP A 1 185 ? -5.954 -14.511 -4.038 1.00 86.19 185 ASP A N 1
ATOM 1508 C CA . ASP A 1 185 ? -5.902 -15.309 -2.802 1.00 86.19 185 ASP A CA 1
ATOM 1509 C C . ASP A 1 185 ? -4.863 -14.821 -1.770 1.00 86.19 185 ASP A C 1
ATOM 1511 O O . ASP A 1 185 ? -4.117 -15.604 -1.180 1.00 86.19 185 ASP A O 1
ATOM 1515 N N . GLY A 1 186 ? -4.788 -13.498 -1.570 1.00 87.44 186 GLY A N 1
ATOM 1516 C CA . GLY A 1 186 ? -3.873 -12.867 -0.606 1.00 87.44 186 GLY A CA 1
ATOM 1517 C C . GLY A 1 186 ? -2.402 -12.834 -1.039 1.00 87.44 186 GLY A C 1
ATOM 1518 O O . GLY A 1 186 ? -1.535 -12.503 -0.235 1.00 87.44 186 GLY A O 1
ATOM 1519 N N . LYS A 1 187 ? -2.097 -13.174 -2.296 1.00 93.62 187 LYS A N 1
ATOM 1520 C CA . LYS A 1 187 ? -0.750 -13.125 -2.884 1.00 93.62 187 LYS A CA 1
ATOM 1521 C C . LYS A 1 187 ? -0.716 -12.229 -4.109 1.00 93.62 187 LYS A C 1
ATOM 1523 O O . LYS A 1 187 ? -1.720 -12.079 -4.795 1.00 93.62 187 LYS A O 1
ATOM 1528 N N . LEU A 1 188 ? 0.447 -11.668 -4.419 1.00 96.38 188 LEU A N 1
ATOM 1529 C CA . LEU A 1 188 ? 0.645 -10.835 -5.595 1.00 96.38 188 LEU A CA 1
ATOM 1530 C C . LEU A 1 188 ? 0.644 -11.689 -6.863 1.00 96.38 188 LEU A C 1
ATOM 1532 O O . LEU A 1 188 ? 1.520 -12.539 -7.068 1.00 96.38 188 LEU A O 1
ATOM 1536 N N . SER A 1 189 ? -0.327 -11.425 -7.730 1.00 97.94 189 SER A N 1
ATOM 1537 C CA . SER A 1 189 ? -0.359 -11.927 -9.103 1.00 97.94 189 SER A CA 1
ATOM 1538 C C . SER A 1 189 ? 0.417 -11.017 -10.048 1.00 97.94 189 SER A C 1
ATOM 1540 O O . SER A 1 189 ? 1.047 -11.510 -10.973 1.00 97.94 189 SER A O 1
ATOM 1542 N N . GLU A 1 190 ? 0.427 -9.708 -9.791 1.00 98.62 190 GLU A N 1
ATOM 1543 C CA . GLU A 1 190 ? 1.153 -8.736 -10.608 1.00 98.62 190 GLU A CA 1
ATOM 1544 C C . GLU A 1 190 ? 1.788 -7.659 -9.728 1.00 98.62 190 GLU A C 1
ATOM 1546 O O . GLU A 1 190 ? 1.124 -7.134 -8.830 1.00 98.62 190 GLU A O 1
ATOM 1551 N N . TRP A 1 191 ? 3.041 -7.313 -10.014 1.00 98.69 191 TRP A N 1
ATOM 1552 C CA . TRP A 1 191 ? 3.691 -6.088 -9.552 1.00 98.69 191 TRP A CA 1
ATOM 1553 C C . TRP A 1 191 ? 4.200 -5.316 -10.763 1.00 98.69 191 TRP A C 1
ATOM 1555 O O . TRP A 1 191 ? 5.016 -5.827 -11.527 1.00 98.69 191 TRP A O 1
ATOM 1565 N N . ARG A 1 192 ? 3.729 -4.086 -10.948 1.00 98.69 192 ARG A N 1
ATOM 1566 C CA . ARG A 1 192 ? 4.105 -3.261 -12.098 1.00 98.69 192 ARG A CA 1
ATOM 1567 C C . ARG A 1 192 ? 4.668 -1.924 -11.656 1.00 98.69 192 ARG A C 1
ATOM 1569 O O . ARG A 1 192 ? 4.128 -1.322 -10.730 1.00 98.69 192 ARG A O 1
ATOM 1576 N N . VAL A 1 193 ? 5.706 -1.466 -12.347 1.00 98.31 193 VAL A N 1
ATOM 1577 C CA . VAL A 1 193 ? 6.344 -0.157 -12.172 1.00 98.31 193 VAL A CA 1
ATOM 1578 C C . VAL A 1 193 ? 5.931 0.763 -13.320 1.00 98.31 193 VAL A C 1
ATOM 1580 O O . VAL A 1 193 ? 5.823 0.334 -14.463 1.00 98.31 193 VAL A O 1
ATOM 1583 N N . TYR A 1 194 ? 5.712 2.038 -13.024 1.00 97.50 194 TYR A N 1
ATOM 1584 C CA . TYR A 1 194 ? 5.433 3.073 -14.012 1.00 97.50 194 TYR A CA 1
ATOM 1585 C C . TYR A 1 194 ? 6.315 4.287 -13.749 1.00 97.50 194 TYR A C 1
ATOM 1587 O O . TYR A 1 194 ? 6.502 4.693 -12.599 1.00 97.50 194 TYR A O 1
ATOM 1595 N N . LEU A 1 195 ? 6.754 4.939 -14.825 1.00 95.94 195 LEU A N 1
ATOM 1596 C CA . LEU A 1 195 ? 7.227 6.318 -14.738 1.00 95.94 195 LEU A CA 1
ATOM 1597 C C . LEU A 1 195 ? 6.075 7.230 -14.305 1.00 95.94 195 LEU A C 1
ATOM 1599 O O . LEU A 1 195 ? 4.942 7.064 -14.772 1.00 95.94 195 LEU A O 1
ATOM 1603 N N . ASP A 1 196 ? 6.363 8.224 -13.467 1.00 94.69 196 ASP A N 1
ATOM 1604 C CA . ASP A 1 196 ? 5.367 9.208 -13.040 1.00 94.69 196 ASP A CA 1
ATOM 1605 C C . ASP A 1 196 ? 5.077 10.246 -14.141 1.00 94.69 196 ASP A C 1
ATOM 1607 O O . ASP A 1 196 ? 5.591 11.364 -14.148 1.00 94.69 196 ASP A O 1
ATOM 1611 N N . THR A 1 197 ? 4.255 9.851 -15.117 1.00 94.19 197 THR A N 1
ATOM 1612 C CA . THR A 1 197 ? 3.833 10.692 -16.243 1.00 94.19 197 THR A CA 1
ATOM 1613 C C . THR A 1 197 ? 2.323 10.948 -16.212 1.00 94.19 197 THR A C 1
ATOM 1615 O O . THR A 1 197 ? 1.562 10.130 -15.687 1.00 94.19 197 THR A O 1
ATOM 1618 N N . PRO A 1 198 ? 1.831 12.047 -16.822 1.00 93.50 198 PRO A N 1
ATOM 1619 C CA . PRO A 1 198 ? 0.393 12.291 -16.941 1.00 93.50 198 PRO A CA 1
ATOM 1620 C C . PRO A 1 198 ? -0.376 11.157 -17.635 1.00 93.50 198 PRO A C 1
ATOM 1622 O O . PRO A 1 198 ? -1.530 10.906 -17.295 1.00 93.50 198 PRO A O 1
ATOM 1625 N N . GLU A 1 199 ? 0.256 10.475 -18.592 1.00 94.62 199 GLU A N 1
ATOM 1626 C CA . GLU A 1 199 ? -0.323 9.333 -19.301 1.00 94.62 199 GLU A CA 1
ATOM 1627 C C . GLU A 1 199 ? -0.489 8.128 -18.369 1.00 94.62 199 GLU A C 1
ATOM 1629 O O . GLU A 1 199 ? -1.600 7.619 -18.221 1.00 94.62 199 GLU A O 1
ATOM 1634 N N . ASN A 1 200 ? 0.568 7.745 -17.644 1.00 95.25 200 ASN A N 1
ATOM 1635 C CA . ASN A 1 200 ? 0.509 6.640 -16.684 1.00 95.25 200 ASN A CA 1
ATOM 1636 C C . ASN A 1 200 ? -0.444 6.934 -15.519 1.00 95.25 200 ASN A C 1
ATOM 1638 O O . ASN A 1 200 ? -1.190 6.053 -15.092 1.00 95.25 200 ASN A O 1
ATOM 1642 N N . ARG A 1 201 ? -0.501 8.186 -15.046 1.00 93.81 201 ARG A N 1
ATOM 1643 C CA . ARG A 1 201 ? -1.505 8.616 -14.061 1.00 93.81 201 ARG A CA 1
ATOM 1644 C C . ARG A 1 201 ? -2.927 8.424 -14.581 1.00 93.81 201 ARG A C 1
ATOM 1646 O O . ARG A 1 201 ? -3.772 7.918 -13.850 1.00 93.81 201 ARG A O 1
ATOM 1653 N N . SER A 1 202 ? -3.182 8.762 -15.847 1.00 92.56 202 SER A N 1
ATOM 1654 C CA . SER A 1 202 ? -4.486 8.531 -16.476 1.00 92.56 202 SER A CA 1
ATOM 1655 C C . SER A 1 202 ? -4.820 7.041 -16.585 1.00 92.56 202 SER A C 1
ATOM 1657 O O . SER A 1 202 ? -5.962 6.671 -16.323 1.00 92.56 202 SER A O 1
ATOM 1659 N N . ILE A 1 203 ? -3.849 6.186 -16.935 1.00 92.44 203 ILE A N 1
ATOM 1660 C CA . ILE A 1 203 ? -4.023 4.721 -16.992 1.00 92.44 203 ILE A CA 1
ATOM 1661 C C . ILE A 1 203 ? -4.426 4.167 -15.619 1.00 92.44 203 ILE A C 1
ATOM 1663 O O . ILE A 1 203 ? -5.318 3.326 -15.523 1.00 92.44 203 ILE A O 1
ATOM 1667 N N . LEU A 1 204 ? -3.811 4.678 -14.552 1.00 92.81 204 LEU A N 1
ATOM 1668 C CA . LEU A 1 204 ? -4.095 4.290 -13.168 1.00 92.81 204 LEU A CA 1
ATOM 1669 C C . LEU A 1 204 ? -5.348 4.963 -12.579 1.00 92.81 204 LEU A C 1
ATOM 1671 O O . LEU A 1 204 ? -5.695 4.716 -11.422 1.00 92.81 204 LEU A O 1
ATOM 1675 N N . GLY A 1 205 ? -6.037 5.814 -13.346 1.00 89.25 205 GLY A N 1
ATOM 1676 C CA . GLY A 1 205 ? -7.210 6.552 -12.876 1.00 89.25 205 GLY A CA 1
ATOM 1677 C C . GLY A 1 205 ? -6.892 7.556 -11.762 1.00 89.25 205 GLY A C 1
ATOM 1678 O O . GLY A 1 205 ? -7.739 7.803 -10.903 1.00 89.25 205 GLY A O 1
ATOM 1679 N N . ILE A 1 206 ? -5.674 8.102 -11.744 1.00 87.38 206 ILE A N 1
ATOM 1680 C CA . ILE A 1 206 ? -5.243 9.172 -10.841 1.00 87.38 206 ILE A CA 1
ATOM 1681 C C . ILE A 1 206 ? -5.599 10.505 -11.509 1.00 87.38 206 ILE A C 1
ATOM 1683 O O . ILE A 1 206 ? -5.043 10.860 -12.551 1.00 87.38 206 ILE A O 1
ATOM 1687 N N . GLU A 1 207 ? -6.535 11.253 -10.924 1.00 74.94 207 GLU A N 1
ATOM 1688 C CA . GLU A 1 207 ? -6.925 12.561 -11.455 1.00 74.94 207 GLU A CA 1
ATOM 1689 C C . GLU A 1 207 ? -5.773 13.574 -11.382 1.00 74.94 207 GLU A C 1
ATOM 1691 O O . GLU A 1 207 ? -4.905 13.524 -10.503 1.00 74.94 207 GLU A O 1
ATOM 1696 N N . LYS A 1 208 ? -5.766 14.535 -12.313 1.00 56.97 208 LYS A N 1
ATOM 1697 C CA . LYS A 1 208 ? -4.835 15.664 -12.255 1.00 56.97 208 LYS A CA 1
ATOM 1698 C C . LYS A 1 208 ? -5.150 16.491 -11.011 1.00 56.97 208 LYS A C 1
ATOM 1700 O O . LYS A 1 208 ? -6.286 16.923 -10.835 1.00 56.97 208 LYS A O 1
ATOM 1705 N N . ILE A 1 209 ? -4.137 16.777 -10.193 1.00 49.84 209 ILE A N 1
ATOM 1706 C CA . ILE A 1 209 ? -4.245 17.826 -9.177 1.00 49.84 209 ILE A CA 1
ATOM 1707 C C . ILE A 1 209 ? -4.367 19.149 -9.937 1.00 49.84 209 ILE A C 1
ATOM 1709 O O . ILE A 1 209 ? -3.362 19.732 -10.352 1.00 49.84 209 ILE A O 1
ATOM 1713 N N . ASN A 1 210 ? -5.599 19.601 -10.160 1.00 32.12 210 ASN A N 1
ATOM 1714 C CA . ASN A 1 210 ? -5.858 20.959 -10.611 1.00 32.12 210 ASN A CA 1
ATOM 1715 C C . ASN A 1 210 ? -5.401 21.887 -9.483 1.00 32.12 210 ASN A C 1
ATOM 1717 O O . ASN A 1 210 ? -6.079 22.025 -8.467 1.00 32.12 210 ASN A O 1
ATOM 1721 N N . HIS A 1 211 ? -4.221 22.480 -9.639 1.00 36.03 211 HIS A N 1
ATOM 1722 C CA . HIS A 1 211 ? -3.876 23.664 -8.869 1.00 36.03 211 HIS A CA 1
ATOM 1723 C C . HIS A 1 211 ? -4.751 24.791 -9.430 1.00 36.03 211 HIS A C 1
ATOM 1725 O O . HIS A 1 211 ? -4.599 25.148 -10.601 1.00 36.03 211 HIS A O 1
ATOM 1731 N N . PHE A 1 212 ? -5.724 25.243 -8.634 1.00 32.53 212 PHE A N 1
ATOM 1732 C CA . PHE A 1 212 ? -6.487 26.464 -8.899 1.00 32.53 212 PHE A CA 1
ATOM 1733 C C . PHE A 1 212 ? -5.598 27.698 -8.740 1.00 32.53 212 PHE A C 1
ATOM 1735 O O . PHE A 1 212 ? -4.729 27.677 -7.836 1.00 32.53 212 PHE A O 1
#

pLDDT: mean 91.32, std 12.82, range [32.12, 98.69]

Sequence (212 aa):
MYVIYLRGGSIVLSKVRYIDWQAIQDDYNNYMTSFGPWDVGDILSYFEDEYKEESTWVFTSGQIRTFMESGEFILHENNLRLTDLKSKSATAIQFNNYINSHDIEGLSSLMTHDHTFIDSENDVHEGKKVMTEGWRIFFRSYPDYTNIFQQVEMRNGMVVMIGYSTCSNEPVLDGPAMWSAKLCDGKLSEWRVYLDTPENRSILGIEKINHF

Secondary structure (DSSP, 8-state):
-EEEEETTS-EEEE-SEESSHHHHHHHBTTEEEEE-S--HHHHHHHHHHHH-SGGG-SS-HHHHHHHHHSS-SEEETTS--GGGTTBHHHHHHH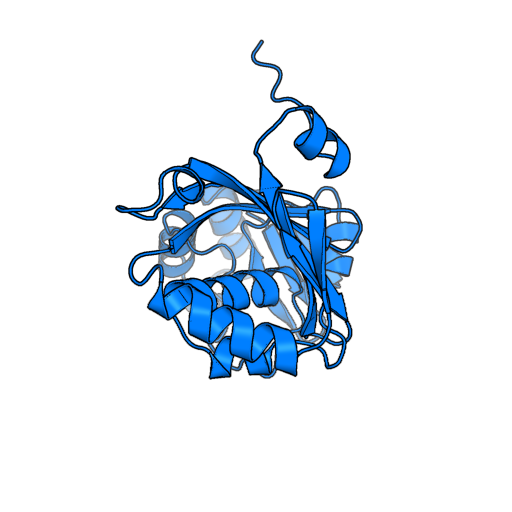HHHHHHTT-HHHHHHHEEEEEEEE-TT--EEESHHHHHHHHHHHHHH-TT-EEEEEEEEEETTEEEEEEEEE-TT-GGGSEEEEEEEEEETTEEEEEEEEE--HHHHHHTT-------